Protein AF-A0A1I6MCV7-F1 (afdb_monomer_lite)

Secondary structure (DSSP, 8-state):
-THHHHHHHHHHHHHHHHHHHHHHHHHHHHHHHHHHHT-GGGSSS--THHHHHHHHHHHHHHHHHHHHHHHHHHHHHGGG-EEEEEEEEE-TTSSEEEEEEEEE--TTS--EEEEEEEETTPPPPTTS---EEEEEET-----SSTT--EEEEESSSSEEEEEE--SS-----EEETTEEEEEEE---SS-S-----------PPP-

Foldseek 3Di:
DPPVVVVVVVVVVVVVVVVVVCCVVVVVVVVVVVVVVPDPVPPPPDPPPPVVVVVVVVVVVVVVCVVVVVVVCCVVQQQLWFKADWDWDAFPVLQKIKIWTWTGSDDPAFIKTFIDIDTNPDDQDTRDHDPGPDIDGPDGQDCDDPQHFWDWDHPHNAEIEIEGQDPVFFDDFDHDPNHTYGYHHDDNSDDPPPPDPPDPDDDDDDD

Structure (mmCIF, N/CA/C/O backbone):
data_AF-A0A1I6MCV7-F1
#
_entry.id   AF-A0A1I6MCV7-F1
#
loop_
_atom_site.group_PDB
_atom_site.id
_atom_site.type_symbol
_atom_site.label_atom_id
_atom_site.label_alt_id
_atom_site.label_comp_id
_atom_site.label_asym_id
_atom_site.label_entity_id
_atom_site.label_seq_id
_atom_site.pdbx_PDB_ins_code
_atom_site.Cartn_x
_atom_site.Cartn_y
_atom_site.Cartn_z
_atom_site.occupancy
_atom_site.B_iso_or_equiv
_atom_site.auth_seq_id
_atom_site.auth_comp_id
_atom_site.auth_asym_id
_atom_site.auth_atom_id
_atom_site.pdbx_PDB_model_num
ATOM 1 N N . MET A 1 1 ? -10.856 -13.913 -9.247 1.00 43.84 1 MET A N 1
ATOM 2 C CA . MET A 1 1 ? -10.983 -14.231 -10.691 1.00 43.84 1 MET A CA 1
ATOM 3 C C . MET A 1 1 ? -10.897 -12.961 -11.552 1.00 43.84 1 MET A C 1
ATOM 5 O O . MET A 1 1 ? -10.866 -13.083 -12.768 1.00 43.84 1 MET A O 1
ATOM 9 N N . GLU A 1 2 ? -10.783 -11.771 -10.942 1.00 52.00 2 GLU A N 1
ATOM 10 C CA . GLU A 1 2 ? -10.697 -10.463 -11.618 1.00 52.00 2 GLU A CA 1
ATOM 11 C C . GLU A 1 2 ? -9.298 -10.081 -12.145 1.00 52.00 2 GLU A C 1
ATOM 13 O O . GLU A 1 2 ? -9.205 -9.247 -13.037 1.00 52.00 2 GLU A O 1
ATOM 18 N N . ASP A 1 3 ? -8.215 -10.743 -11.715 1.00 52.31 3 ASP A N 1
ATOM 19 C CA . ASP A 1 3 ? -6.843 -10.395 -12.146 1.00 52.31 3 ASP A CA 1
ATOM 20 C C . ASP A 1 3 ? -6.579 -10.572 -13.656 1.00 52.31 3 ASP A C 1
ATOM 22 O O . ASP A 1 3 ? -5.672 -9.955 -14.217 1.00 52.31 3 ASP A O 1
ATOM 26 N N . TRP A 1 4 ? -7.365 -11.404 -14.346 1.00 53.69 4 TRP A N 1
ATOM 27 C CA . TRP A 1 4 ? -7.154 -11.677 -15.770 1.00 53.69 4 TRP A CA 1
ATOM 28 C C . TRP A 1 4 ? -7.574 -10.512 -16.671 1.00 53.69 4 TRP A C 1
ATOM 30 O O . TRP A 1 4 ? -6.936 -10.284 -17.696 1.00 53.69 4 TRP A O 1
ATOM 40 N N . GLN A 1 5 ? -8.607 -9.747 -16.302 1.00 50.22 5 GLN A N 1
ATOM 41 C CA . GLN A 1 5 ? -9.088 -8.633 -17.130 1.00 50.22 5 GLN A CA 1
ATOM 42 C C . GLN A 1 5 ? -8.108 -7.454 -17.139 1.00 50.22 5 GLN A C 1
ATOM 44 O O . GLN A 1 5 ? -7.867 -6.874 -18.199 1.00 50.22 5 GLN A O 1
ATOM 49 N N . ASP A 1 6 ? -7.466 -7.173 -16.005 1.00 51.78 6 ASP A N 1
ATOM 50 C CA . ASP A 1 6 ? -6.413 -6.155 -15.910 1.00 51.78 6 ASP A CA 1
ATOM 51 C C . ASP A 1 6 ? -5.139 -6.571 -16.649 1.00 51.78 6 ASP A C 1
ATOM 53 O O . ASP A 1 6 ? -4.446 -5.743 -17.243 1.00 51.78 6 ASP A O 1
ATOM 57 N N . MET A 1 7 ? -4.848 -7.873 -16.681 1.00 47.53 7 MET A N 1
ATOM 58 C CA . MET A 1 7 ? -3.720 -8.386 -17.448 1.00 47.53 7 MET A CA 1
ATOM 59 C C . MET A 1 7 ? -3.959 -8.239 -18.958 1.00 47.53 7 MET A C 1
ATOM 61 O O . MET A 1 7 ? -3.060 -7.808 -19.677 1.00 47.53 7 MET A O 1
ATOM 65 N N . PHE A 1 8 ? -5.171 -8.517 -19.454 1.00 52.62 8 PHE A N 1
ATOM 66 C CA . PHE A 1 8 ? -5.492 -8.334 -20.875 1.00 52.62 8 PHE A CA 1
ATOM 67 C C . PHE A 1 8 ? -5.550 -6.864 -21.296 1.00 52.62 8 PHE A C 1
ATOM 69 O O . PHE A 1 8 ? -5.127 -6.544 -22.407 1.00 52.62 8 PHE A O 1
ATOM 76 N N . SER A 1 9 ? -6.017 -5.959 -20.432 1.00 54.62 9 SER A N 1
ATOM 77 C CA . SER A 1 9 ? -6.026 -4.526 -20.737 1.00 54.62 9 SER A CA 1
ATOM 78 C C . SER A 1 9 ? -4.604 -3.951 -20.763 1.00 54.62 9 SER A C 1
ATOM 80 O O . SER A 1 9 ? -4.240 -3.287 -21.734 1.00 54.62 9 SER A O 1
ATOM 82 N N . ALA A 1 10 ? -3.748 -4.293 -19.793 1.00 51.78 10 ALA A N 1
ATOM 83 C CA . ALA A 1 10 ? -2.336 -3.898 -19.781 1.00 51.78 10 ALA A CA 1
ATOM 84 C C . ALA A 1 10 ? -1.549 -4.473 -20.978 1.00 51.78 10 ALA A C 1
ATOM 86 O O . ALA A 1 10 ? -0.740 -3.777 -21.602 1.00 51.78 10 ALA A O 1
ATOM 87 N N . VAL A 1 11 ? -1.826 -5.724 -21.361 1.00 57.41 11 VAL A N 1
ATOM 88 C CA . VAL A 1 11 ? -1.256 -6.330 -22.573 1.00 57.41 11 VAL A CA 1
ATOM 89 C C . VAL A 1 11 ? -1.776 -5.624 -23.829 1.00 57.41 11 VAL A C 1
ATOM 91 O O . VAL A 1 11 ? -0.984 -5.326 -24.715 1.00 57.41 11 VAL A O 1
ATOM 94 N N . GLY A 1 12 ? -3.060 -5.264 -23.889 1.00 63.72 12 GLY A N 1
ATOM 95 C CA . GLY A 1 12 ? -3.653 -4.525 -25.007 1.00 63.72 12 GLY A CA 1
ATOM 96 C C . GLY A 1 12 ? -3.046 -3.132 -25.208 1.00 63.72 12 GLY A C 1
ATOM 97 O O . GLY A 1 12 ? -2.686 -2.773 -26.331 1.00 63.72 12 GLY A O 1
ATOM 98 N N . TYR A 1 13 ? -2.856 -2.369 -24.126 1.00 62.06 13 TYR A N 1
ATOM 99 C CA . TYR A 1 13 ? -2.212 -1.051 -24.184 1.00 62.06 13 TYR A CA 1
ATOM 100 C C . TYR A 1 13 ? -0.727 -1.142 -24.569 1.00 62.06 13 TYR A C 1
ATOM 102 O O . TYR A 1 13 ? -0.242 -0.316 -25.349 1.00 62.06 13 TYR A O 1
ATOM 110 N N . SER A 1 14 ? -0.003 -2.160 -24.091 1.00 62.97 14 SER A N 1
ATOM 111 C CA . SER A 1 14 ? 1.407 -2.351 -24.463 1.00 62.97 14 SER A CA 1
ATOM 112 C C . SER A 1 14 ? 1.579 -2.845 -25.906 1.00 62.97 14 SER A C 1
ATOM 114 O O . SER A 1 14 ? 2.463 -2.360 -26.609 1.00 62.97 14 SER A O 1
ATOM 116 N N . LEU A 1 15 ? 0.691 -3.714 -26.410 1.00 67.06 15 LEU A N 1
ATOM 117 C CA . LEU A 1 15 ? 0.702 -4.124 -27.819 1.00 67.06 15 LEU A CA 1
ATOM 118 C C . LEU A 1 15 ? 0.373 -2.957 -28.754 1.00 67.06 15 LEU A C 1
ATOM 120 O O . LEU A 1 15 ? 1.039 -2.780 -29.772 1.00 67.06 15 LEU A O 1
ATOM 124 N N . GLY A 1 16 ? -0.642 -2.155 -28.417 1.00 71.25 16 GLY A N 1
ATOM 125 C CA . GLY A 1 16 ? -1.057 -1.014 -29.235 1.00 71.25 16 GLY A CA 1
ATOM 126 C C . GLY A 1 16 ? 0.041 0.043 -29.357 1.00 71.25 16 GLY A C 1
ATOM 127 O O . GLY A 1 16 ? 0.341 0.508 -30.457 1.00 71.25 16 GLY A O 1
ATOM 128 N N . THR A 1 17 ? 0.697 0.372 -28.243 1.00 72.88 17 THR A N 1
ATOM 129 C CA . THR A 1 17 ? 1.825 1.318 -28.230 1.00 72.88 17 THR A CA 1
ATOM 130 C C . THR A 1 17 ? 3.051 0.756 -28.951 1.00 72.88 17 THR A C 1
ATOM 132 O O . THR A 1 17 ? 3.658 1.468 -29.751 1.00 72.88 17 THR A O 1
ATOM 135 N N . ALA A 1 18 ? 3.372 -0.528 -28.770 1.00 71.94 18 ALA A N 1
ATOM 136 C CA . ALA A 1 18 ? 4.464 -1.180 -29.493 1.00 71.94 18 ALA A CA 1
ATOM 137 C C . ALA A 1 18 ? 4.228 -1.202 -31.014 1.00 71.94 18 ALA A C 1
ATOM 139 O O . ALA A 1 18 ? 5.143 -0.901 -31.787 1.00 71.94 18 ALA A O 1
ATOM 140 N N . LEU A 1 19 ? 3.001 -1.493 -31.461 1.00 73.12 19 LEU A N 1
ATOM 141 C CA . LEU A 1 19 ? 2.631 -1.472 -32.880 1.00 73.12 19 LEU A CA 1
ATOM 142 C C . LEU A 1 19 ? 2.687 -0.058 -33.462 1.00 73.12 19 LEU A C 1
ATOM 144 O O . LEU A 1 19 ? 3.194 0.115 -34.568 1.00 73.12 19 LEU A O 1
ATOM 148 N N . ALA A 1 20 ? 2.231 0.953 -32.720 1.00 74.00 20 ALA A N 1
ATOM 149 C CA . ALA A 1 20 ? 2.288 2.347 -33.153 1.00 74.00 20 ALA A CA 1
ATOM 150 C C . ALA A 1 20 ? 3.734 2.845 -33.314 1.00 74.00 20 ALA A C 1
ATOM 152 O O . ALA A 1 20 ? 4.062 3.450 -34.333 1.00 74.00 20 ALA A O 1
ATOM 153 N N . ILE A 1 21 ? 4.616 2.539 -32.356 1.00 77.81 21 ILE A N 1
ATOM 154 C CA . ILE A 1 21 ? 6.044 2.891 -32.427 1.00 77.81 21 ILE A CA 1
ATOM 155 C C . ILE A 1 21 ? 6.712 2.168 -33.600 1.00 77.81 21 ILE A C 1
ATOM 157 O O . ILE A 1 21 ? 7.430 2.783 -34.388 1.00 77.81 21 ILE A O 1
ATOM 161 N N . THR A 1 22 ? 6.430 0.874 -33.765 1.00 79.44 22 THR A N 1
ATOM 162 C CA . THR A 1 22 ? 6.978 0.081 -34.873 1.00 79.44 22 THR A CA 1
ATOM 163 C C . THR A 1 22 ? 6.512 0.634 -36.217 1.00 79.44 22 THR A C 1
ATOM 165 O O . THR A 1 22 ? 7.328 0.847 -37.109 1.00 79.44 22 THR A O 1
ATOM 168 N N . ALA A 1 23 ? 5.222 0.948 -36.360 1.00 74.75 23 ALA A N 1
ATOM 169 C CA . ALA A 1 23 ? 4.687 1.557 -37.570 1.00 74.75 23 ALA A CA 1
ATOM 170 C C . ALA A 1 23 ? 5.334 2.920 -37.847 1.00 74.75 23 ALA A C 1
ATOM 172 O O . ALA A 1 23 ? 5.749 3.155 -38.981 1.00 74.75 23 ALA A O 1
ATOM 173 N N . ALA A 1 24 ? 5.488 3.777 -36.832 1.00 80.06 24 ALA A N 1
ATOM 174 C CA . ALA A 1 24 ? 6.086 5.106 -36.958 1.00 80.06 24 ALA A CA 1
ATOM 175 C C . ALA A 1 24 ? 7.569 5.072 -37.368 1.00 80.06 24 ALA A C 1
ATOM 177 O O . ALA A 1 24 ? 8.019 5.965 -38.080 1.00 80.06 24 ALA A O 1
ATOM 178 N N . ILE A 1 25 ? 8.322 4.043 -36.965 1.00 80.62 25 ILE A N 1
ATOM 179 C CA . ILE A 1 25 ? 9.736 3.877 -37.343 1.00 80.62 25 ILE A CA 1
ATOM 180 C C . ILE A 1 25 ? 9.864 3.166 -38.698 1.00 80.62 25 ILE A C 1
ATOM 182 O O . ILE A 1 25 ? 10.666 3.566 -39.542 1.00 80.62 25 ILE A O 1
ATOM 186 N N . CYS A 1 26 ? 9.064 2.129 -38.954 1.00 79.00 26 CYS A N 1
ATOM 187 C CA . CYS A 1 26 ? 9.174 1.335 -40.177 1.00 79.00 26 CYS A CA 1
ATOM 188 C C . CYS A 1 26 ? 8.606 2.044 -41.414 1.00 79.00 26 CYS A C 1
ATOM 190 O O . CYS A 1 26 ? 9.151 1.860 -42.502 1.00 79.00 26 CYS A O 1
ATOM 192 N N . THR A 1 27 ? 7.558 2.868 -41.287 1.00 83.12 27 THR A N 1
ATOM 193 C CA . THR A 1 27 ? 6.983 3.595 -42.438 1.00 83.12 27 THR A CA 1
ATOM 194 C C . THR A 1 27 ? 7.947 4.574 -43.113 1.00 83.12 27 THR A C 1
ATOM 196 O O . THR A 1 27 ? 8.064 4.487 -44.337 1.00 83.12 27 THR A O 1
ATOM 199 N N . PRO A 1 28 ? 8.684 5.463 -42.413 1.00 80.25 28 PRO A N 1
ATOM 200 C CA . PRO A 1 28 ? 9.631 6.359 -43.072 1.00 80.25 28 PRO A CA 1
ATOM 201 C C . PRO A 1 28 ? 10.808 5.592 -43.681 1.00 80.25 28 PRO A C 1
ATOM 203 O O . PRO A 1 28 ? 11.221 5.911 -44.793 1.00 80.25 28 PRO A O 1
ATOM 206 N N . ILE A 1 29 ? 11.298 4.534 -43.023 1.00 80.31 29 ILE A N 1
ATOM 207 C CA . ILE A 1 29 ? 12.365 3.676 -43.566 1.00 80.31 29 ILE A CA 1
ATOM 208 C C . ILE A 1 29 ? 11.899 2.995 -44.861 1.00 80.31 29 ILE A C 1
ATOM 210 O O . ILE A 1 29 ? 12.620 3.000 -45.860 1.00 80.31 29 ILE A O 1
ATOM 214 N N . TYR A 1 30 ? 10.673 2.466 -44.875 1.00 81.69 30 TYR A N 1
ATOM 215 C CA . TYR A 1 30 ? 10.082 1.843 -46.057 1.00 81.69 30 TYR A CA 1
ATOM 216 C C . TYR A 1 30 ? 9.834 2.858 -47.184 1.00 81.69 30 TYR A C 1
ATOM 218 O O . TYR A 1 30 ? 10.127 2.581 -48.347 1.00 81.69 30 TYR A O 1
ATOM 226 N N . ALA A 1 31 ? 9.364 4.064 -46.854 1.00 83.12 31 ALA A N 1
ATOM 227 C CA . ALA A 1 31 ? 9.154 5.140 -47.820 1.00 83.12 31 ALA A CA 1
ATOM 228 C C . ALA A 1 31 ? 10.472 5.608 -48.458 1.00 83.12 31 ALA A C 1
ATOM 230 O O . ALA A 1 31 ? 10.543 5.760 -49.678 1.00 83.12 31 ALA A O 1
ATOM 231 N N . ILE A 1 32 ? 11.530 5.773 -47.657 1.00 82.69 32 ILE A N 1
ATOM 232 C CA . ILE A 1 32 ? 12.876 6.113 -48.137 1.00 82.69 32 ILE A CA 1
ATOM 233 C C . ILE A 1 32 ? 13.411 4.993 -49.037 1.00 82.69 32 ILE A C 1
ATOM 235 O O . ILE A 1 32 ? 13.897 5.272 -50.131 1.00 82.69 32 ILE A O 1
ATOM 239 N N . MET A 1 33 ? 13.249 3.726 -48.644 1.00 77.38 33 MET A N 1
ATOM 240 C CA . MET A 1 33 ? 13.607 2.582 -49.490 1.00 77.38 33 MET A CA 1
ATOM 241 C C . MET A 1 33 ? 12.904 2.605 -50.849 1.00 77.38 33 MET A C 1
ATOM 243 O O . MET A 1 33 ? 13.554 2.430 -51.882 1.00 77.38 33 MET A O 1
ATOM 247 N N . LEU A 1 34 ? 11.589 2.837 -50.868 1.00 81.62 34 LEU A N 1
ATOM 248 C CA . LEU A 1 34 ? 10.814 2.931 -52.106 1.00 81.62 34 LEU A CA 1
ATOM 249 C C . LEU A 1 34 ? 11.264 4.105 -52.986 1.00 81.62 34 LEU A C 1
ATOM 251 O O . LEU A 1 34 ? 11.281 3.978 -54.211 1.00 81.62 34 LEU A O 1
ATOM 255 N N . LEU A 1 35 ? 11.659 5.226 -52.379 1.00 83.88 35 LEU A N 1
ATOM 256 C CA . LEU A 1 35 ? 12.206 6.391 -53.079 1.00 83.88 35 LEU A CA 1
ATOM 257 C C . LEU A 1 35 ? 13.556 6.082 -53.735 1.00 83.88 35 LEU A C 1
ATOM 259 O O . LEU A 1 35 ? 13.750 6.395 -54.909 1.00 83.88 35 LEU A O 1
ATOM 263 N N . ILE A 1 36 ? 14.458 5.402 -53.025 1.00 75.69 36 ILE A N 1
ATOM 264 C CA . ILE A 1 36 ? 15.770 5.016 -53.565 1.00 75.69 36 ILE A CA 1
ATOM 265 C C . ILE A 1 36 ? 15.604 3.978 -54.695 1.00 75.69 36 ILE A C 1
ATOM 267 O O . ILE A 1 36 ? 16.299 4.059 -55.706 1.00 75.69 36 ILE A O 1
ATOM 271 N N . LEU A 1 37 ? 14.621 3.068 -54.608 1.00 73.19 37 LEU A N 1
ATOM 272 C CA . LEU A 1 37 ? 14.299 2.092 -55.668 1.00 73.19 37 LEU A CA 1
ATOM 273 C C . LEU A 1 37 ? 13.818 2.720 -56.991 1.00 73.19 37 LEU A C 1
ATOM 275 O O . LEU A 1 37 ? 13.859 2.047 -58.031 1.00 73.19 37 LEU A O 1
ATOM 279 N N . ARG A 1 38 ? 13.359 3.980 -56.964 1.00 84.06 38 ARG A N 1
ATOM 280 C CA . ARG A 1 38 ? 12.941 4.741 -58.154 1.00 84.06 38 ARG A CA 1
ATOM 281 C C . ARG A 1 38 ? 14.094 5.455 -58.862 1.00 84.06 38 ARG A C 1
ATOM 283 O O . ARG A 1 38 ? 13.887 5.919 -59.979 1.00 84.06 38 ARG A O 1
ATOM 290 N N . LEU A 1 39 ? 15.289 5.529 -58.269 1.00 82.19 39 LEU A N 1
ATOM 291 C CA . LEU A 1 39 ? 16.449 6.185 -58.875 1.00 82.19 39 LEU A CA 1
ATOM 292 C C . LEU A 1 39 ? 17.267 5.179 -59.714 1.00 82.19 39 LEU A C 1
ATOM 294 O O . LEU A 1 39 ? 17.967 4.334 -59.153 1.00 82.19 39 LEU A O 1
ATOM 298 N N . PRO A 1 40 ? 17.228 5.249 -61.061 1.00 75.12 40 PRO A N 1
ATOM 299 C CA . PRO A 1 40 ? 17.873 4.263 -61.935 1.00 75.12 40 PRO A CA 1
ATOM 300 C C . PRO A 1 40 ? 19.406 4.261 -61.832 1.00 75.12 40 PRO A C 1
ATOM 302 O O . PRO A 1 40 ? 20.026 3.224 -62.053 1.00 75.12 40 PRO A O 1
ATOM 305 N N . ALA A 1 41 ? 20.017 5.381 -61.431 1.00 74.19 41 ALA A N 1
ATOM 306 C CA . ALA A 1 41 ? 21.468 5.517 -61.281 1.00 74.19 41 ALA A CA 1
ATOM 307 C C . ALA A 1 41 ? 22.063 4.665 -60.139 1.00 74.19 41 ALA A C 1
ATOM 309 O O . ALA A 1 41 ? 23.246 4.346 -60.169 1.00 74.19 41 ALA A O 1
ATOM 310 N N . LEU A 1 42 ? 21.252 4.263 -59.152 1.00 62.44 42 LEU A N 1
ATOM 311 C CA . LEU A 1 42 ? 21.702 3.497 -57.979 1.00 62.44 42 LEU A CA 1
ATOM 312 C C . LEU A 1 42 ? 21.471 1.979 -58.113 1.00 62.44 42 LEU A C 1
ATOM 314 O O . LEU A 1 42 ? 21.867 1.217 -57.232 1.00 62.44 42 LEU A O 1
ATOM 318 N N . ARG A 1 43 ? 20.858 1.515 -59.215 1.00 62.12 43 ARG A N 1
ATOM 319 C CA . ARG A 1 43 ? 20.573 0.085 -59.460 1.00 62.12 43 ARG A CA 1
ATOM 320 C C . ARG A 1 43 ? 21.789 -0.740 -59.885 1.00 62.12 43 ARG A C 1
ATOM 322 O O . ARG A 1 43 ? 21.748 -1.958 -59.748 1.00 62.12 43 ARG A O 1
ATOM 329 N N . ALA A 1 44 ? 22.828 -0.115 -60.437 1.00 65.75 44 ALA A N 1
ATOM 330 C CA . ALA A 1 44 ? 23.872 -0.831 -61.176 1.00 65.75 44 ALA A CA 1
ATOM 331 C C . ALA A 1 44 ? 25.005 -1.414 -60.309 1.00 65.75 44 ALA A C 1
ATOM 333 O O . ALA A 1 44 ? 25.755 -2.255 -60.791 1.00 65.75 44 ALA A O 1
ATOM 334 N N . SER A 1 45 ? 25.151 -0.991 -59.051 1.00 63.50 45 SER A N 1
ATOM 335 C CA . SER A 1 45 ? 26.405 -1.183 -58.301 1.00 63.50 45 SER A CA 1
ATOM 336 C C . SER A 1 45 ? 26.263 -1.793 -56.904 1.00 63.50 45 SER A C 1
ATOM 338 O O . SER A 1 45 ? 27.265 -1.937 -56.209 1.00 63.50 45 SER A O 1
ATOM 340 N N . TYR A 1 46 ? 25.067 -2.196 -56.468 1.00 61.28 46 TYR A N 1
ATOM 341 C CA . TYR A 1 46 ? 24.883 -2.702 -55.105 1.00 61.28 46 TYR A CA 1
ATOM 342 C C . TYR A 1 46 ? 23.977 -3.944 -55.115 1.00 61.28 46 TYR A C 1
ATOM 344 O O . TYR A 1 46 ? 22.836 -3.913 -55.574 1.00 61.28 46 TYR A O 1
ATOM 352 N N . THR A 1 47 ? 24.482 -5.075 -54.624 1.00 66.88 47 THR A N 1
ATOM 353 C CA . THR A 1 47 ? 23.746 -6.342 -54.498 1.00 66.88 47 THR A CA 1
ATOM 354 C C . THR A 1 47 ? 22.899 -6.313 -53.219 1.00 66.88 47 THR A C 1
ATOM 356 O O . THR A 1 47 ? 23.241 -6.891 -52.194 1.00 66.88 47 THR A O 1
ATOM 359 N N . TRP A 1 48 ? 21.762 -5.608 -53.263 1.00 57.53 48 TRP A N 1
ATOM 360 C CA . TRP A 1 48 ? 20.936 -5.224 -52.096 1.00 57.53 48 TRP A CA 1
ATOM 361 C C . TRP A 1 48 ? 20.396 -6.373 -51.222 1.00 57.53 48 TRP A C 1
ATOM 363 O O . TRP A 1 48 ? 19.821 -6.119 -50.167 1.00 57.53 48 TRP A O 1
ATOM 373 N N . LYS A 1 49 ? 20.545 -7.638 -51.621 1.00 64.62 49 LYS A N 1
ATOM 374 C CA . LYS A 1 49 ? 19.919 -8.763 -50.911 1.00 64.62 49 LYS A CA 1
ATOM 375 C C . LYS A 1 49 ? 20.618 -9.118 -49.592 1.00 64.62 49 LYS A C 1
ATOM 377 O O . LYS A 1 49 ? 19.938 -9.528 -48.658 1.00 64.62 49 LYS A O 1
ATOM 382 N N . SER A 1 50 ? 21.937 -8.941 -49.485 1.00 66.44 50 SER A N 1
ATOM 383 C CA . SER A 1 50 ? 22.704 -9.300 -48.280 1.00 66.44 50 SER A CA 1
ATOM 384 C C . SER A 1 50 ? 22.645 -8.276 -47.130 1.00 66.44 50 SER A C 1
ATOM 386 O O . SER A 1 50 ? 22.441 -8.712 -45.995 1.00 66.44 50 SER A O 1
ATOM 388 N N . PRO A 1 51 ? 22.753 -6.945 -47.342 1.00 75.81 51 PRO A N 1
ATOM 389 C CA . PRO A 1 51 ? 22.755 -5.995 -46.225 1.00 75.81 51 PRO A CA 1
ATOM 390 C C . PRO A 1 51 ? 21.368 -5.805 -45.599 1.00 75.81 51 PRO A C 1
ATOM 392 O O . PRO A 1 51 ? 21.260 -5.600 -44.392 1.00 75.81 51 PRO A O 1
ATOM 395 N N . LEU A 1 52 ? 20.296 -5.926 -46.389 1.00 74.81 52 LEU A N 1
ATOM 396 C CA . LEU A 1 52 ? 18.929 -5.786 -45.881 1.00 74.81 52 LEU A CA 1
ATOM 397 C C . LEU A 1 52 ? 18.541 -6.944 -44.974 1.00 74.81 52 LEU A C 1
ATOM 399 O O . LEU A 1 52 ? 17.971 -6.721 -43.910 1.00 74.81 52 LEU A O 1
ATOM 403 N N . LEU A 1 53 ? 18.914 -8.166 -45.356 1.00 80.50 53 LEU A N 1
ATOM 404 C CA . LEU A 1 53 ? 18.688 -9.339 -44.526 1.00 80.50 53 LEU A CA 1
ATOM 405 C C . LEU A 1 53 ? 19.407 -9.189 -43.176 1.00 80.50 53 LEU A C 1
ATOM 407 O O . LEU A 1 53 ? 18.788 -9.393 -42.136 1.00 80.50 53 LEU A O 1
ATOM 411 N N . GLY A 1 54 ? 20.670 -8.744 -43.181 1.00 81.56 54 GLY A N 1
ATOM 412 C CA . GLY A 1 54 ? 21.428 -8.476 -41.953 1.00 81.56 54 GLY A CA 1
ATOM 413 C C . GLY A 1 54 ? 20.774 -7.423 -41.052 1.00 81.56 54 GLY A C 1
ATOM 414 O O . GLY A 1 54 ? 20.686 -7.618 -39.841 1.00 81.56 54 GLY A O 1
ATOM 415 N N . MET A 1 55 ? 20.241 -6.347 -41.637 1.00 84.75 55 MET A N 1
ATOM 416 C CA . MET A 1 55 ? 19.531 -5.305 -40.891 1.00 84.75 55 MET A CA 1
ATOM 417 C C . MET A 1 55 ? 18.237 -5.825 -40.245 1.00 84.75 55 MET A C 1
ATOM 419 O O . MET A 1 55 ? 17.974 -5.513 -39.084 1.00 84.75 55 MET A O 1
ATOM 423 N N . TYR A 1 56 ? 17.457 -6.658 -40.947 1.00 84.06 56 TYR A N 1
ATOM 424 C CA . TYR A 1 56 ? 16.255 -7.283 -40.380 1.00 84.06 56 TYR A CA 1
ATOM 425 C C . TYR A 1 56 ? 16.584 -8.239 -39.228 1.00 84.06 56 TYR A C 1
ATOM 427 O O . TYR A 1 56 ? 15.906 -8.203 -38.202 1.00 84.06 56 TYR A O 1
ATOM 435 N N . TRP A 1 57 ? 17.644 -9.045 -39.350 1.00 89.00 57 TRP A N 1
ATOM 436 C CA . TRP A 1 57 ? 18.099 -9.918 -38.263 1.00 89.00 57 TRP A CA 1
ATOM 437 C C . TRP A 1 57 ? 18.548 -9.124 -37.035 1.00 89.00 57 TRP A C 1
ATOM 439 O O . TRP A 1 57 ? 18.165 -9.465 -35.915 1.00 89.00 57 TRP A O 1
ATOM 449 N N . ALA A 1 58 ? 19.306 -8.042 -37.231 1.00 87.12 58 ALA A N 1
ATOM 450 C CA . ALA A 1 58 ? 19.743 -7.177 -36.139 1.00 87.12 58 ALA A CA 1
ATOM 451 C C . ALA A 1 58 ? 18.552 -6.506 -35.433 1.00 87.12 58 ALA A C 1
ATOM 453 O O . ALA A 1 58 ? 18.464 -6.543 -34.206 1.00 87.12 58 ALA A O 1
ATOM 454 N N . ALA A 1 59 ? 17.601 -5.959 -36.198 1.00 86.31 59 ALA A N 1
ATOM 455 C CA . ALA A 1 59 ? 16.400 -5.327 -35.653 1.00 86.31 59 ALA A CA 1
ATOM 456 C C . ALA A 1 59 ? 15.503 -6.325 -34.903 1.00 86.31 59 ALA A C 1
ATOM 458 O O . ALA A 1 59 ? 15.052 -6.036 -33.795 1.00 86.31 59 ALA A O 1
ATOM 459 N N . GLY A 1 60 ? 15.288 -7.518 -35.469 1.00 85.94 60 GLY A N 1
ATOM 460 C CA . GLY A 1 60 ? 14.525 -8.584 -34.820 1.00 85.94 60 GLY A CA 1
ATOM 461 C C . GLY A 1 60 ? 15.175 -9.045 -33.515 1.00 85.94 60 GLY A C 1
ATOM 462 O O . GLY A 1 60 ? 14.503 -9.136 -32.491 1.00 85.94 60 GLY A O 1
ATOM 463 N N . THR A 1 61 ? 16.496 -9.247 -33.521 1.00 90.12 61 THR A N 1
ATOM 464 C CA . THR A 1 61 ? 17.253 -9.650 -32.324 1.00 90.12 61 THR A CA 1
ATOM 465 C C . THR A 1 61 ? 17.168 -8.589 -31.229 1.00 90.12 61 THR A C 1
ATOM 467 O O . THR A 1 61 ? 16.893 -8.913 -30.075 1.00 90.12 61 THR A O 1
ATOM 470 N N . LEU A 1 62 ? 17.341 -7.312 -31.583 1.00 89.50 62 LEU A N 1
ATOM 471 C CA . LEU A 1 62 ? 17.235 -6.209 -30.631 1.00 89.50 62 LEU A CA 1
ATOM 472 C C . LEU A 1 62 ? 15.825 -6.112 -30.034 1.00 89.50 62 LEU A C 1
ATOM 474 O O . LEU A 1 62 ? 15.685 -5.945 -28.827 1.00 89.50 62 LEU A O 1
ATOM 478 N N . SER A 1 63 ? 14.787 -6.258 -30.860 1.00 86.69 63 SER A N 1
ATOM 479 C CA . SER A 1 63 ? 13.396 -6.228 -30.401 1.00 86.69 63 SER A CA 1
ATOM 480 C C . SER A 1 63 ? 13.104 -7.351 -29.400 1.00 86.69 63 SER A C 1
ATOM 482 O O . SER A 1 63 ? 12.542 -7.090 -28.335 1.00 86.69 63 SER A O 1
ATOM 484 N N . VAL A 1 64 ? 13.571 -8.574 -29.678 1.00 90.19 64 VAL A N 1
ATOM 485 C CA . VAL A 1 64 ? 13.445 -9.713 -28.753 1.00 90.19 64 VAL A CA 1
ATOM 486 C C . VAL A 1 64 ? 14.196 -9.456 -27.446 1.00 90.19 64 VAL A C 1
ATOM 488 O O . VAL A 1 64 ? 13.647 -9.720 -26.380 1.00 90.19 64 VAL A O 1
ATOM 491 N N . LEU A 1 65 ? 15.413 -8.905 -27.497 1.00 91.44 65 LEU A N 1
ATOM 492 C CA . LEU A 1 65 ? 16.195 -8.595 -26.296 1.00 91.44 65 LEU A CA 1
ATOM 493 C C . LEU A 1 65 ? 15.540 -7.516 -25.430 1.00 91.44 65 LEU A C 1
ATOM 495 O O . LEU A 1 65 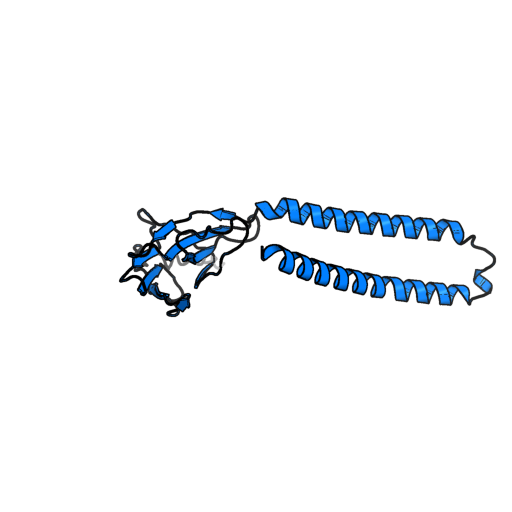? 15.499 -7.665 -24.212 1.00 91.44 65 LEU A O 1
ATOM 499 N N . VAL A 1 66 ? 15.001 -6.458 -26.037 1.00 89.00 66 VAL A N 1
ATOM 500 C CA . VAL A 1 66 ? 14.281 -5.404 -25.305 1.00 89.00 66 VAL A CA 1
ATOM 501 C C . VAL A 1 66 ? 13.017 -5.968 -24.661 1.00 89.00 66 VAL A C 1
ATOM 503 O O . VAL A 1 66 ? 12.761 -5.704 -23.489 1.00 89.00 66 VAL A O 1
ATOM 506 N N . PHE A 1 67 ? 12.251 -6.781 -25.390 1.00 85.25 67 PHE A N 1
ATOM 507 C CA . PHE A 1 67 ? 11.028 -7.384 -24.864 1.00 85.25 67 PHE A CA 1
ATOM 508 C C . PHE A 1 67 ? 11.318 -8.377 -23.729 1.00 85.25 67 PHE A C 1
ATOM 510 O O . PHE A 1 67 ? 10.733 -8.277 -22.651 1.00 85.25 67 PHE A O 1
ATOM 517 N N . ALA A 1 68 ? 12.264 -9.297 -23.935 1.00 87.50 68 ALA A N 1
ATOM 518 C CA . ALA A 1 68 ? 12.670 -10.271 -22.927 1.00 87.50 68 ALA A CA 1
ATOM 519 C C . ALA A 1 68 ? 13.307 -9.594 -21.704 1.00 87.50 68 ALA A C 1
ATOM 521 O O . ALA A 1 68 ? 12.990 -9.954 -20.574 1.00 87.50 68 ALA A O 1
ATOM 522 N N . GLY A 1 69 ? 14.150 -8.580 -21.918 1.00 88.56 69 GLY A N 1
ATOM 523 C CA . GLY A 1 69 ? 14.745 -7.776 -20.853 1.00 88.56 69 GLY A CA 1
ATOM 524 C C . GL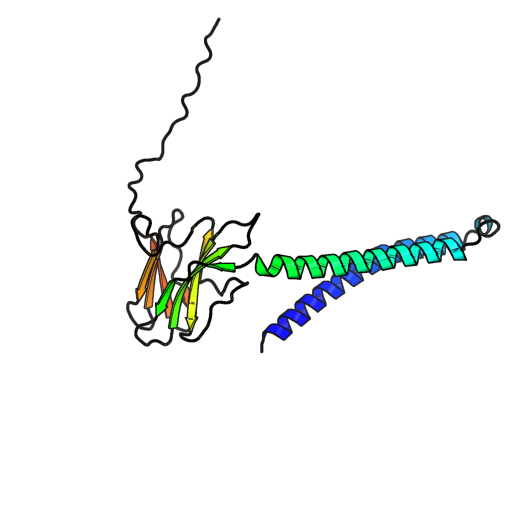Y A 1 69 ? 13.693 -7.010 -20.052 1.00 88.56 69 GLY A C 1
ATOM 525 O O . GLY A 1 69 ? 13.729 -7.036 -18.827 1.00 88.56 69 GLY A O 1
ATOM 526 N N . GLY A 1 70 ? 12.711 -6.399 -20.719 1.00 79.69 70 GLY A N 1
ATOM 527 C CA . GLY A 1 70 ? 11.586 -5.727 -20.066 1.00 79.69 70 GLY A CA 1
ATOM 528 C C . GLY A 1 70 ? 10.723 -6.685 -19.242 1.00 79.69 70 GLY A C 1
ATOM 529 O O . GLY A 1 70 ? 10.411 -6.387 -18.090 1.00 79.69 70 GLY A O 1
ATOM 530 N N . MET A 1 71 ? 10.393 -7.864 -19.783 1.00 77.81 71 MET A N 1
ATOM 531 C CA . MET A 1 71 ? 9.676 -8.899 -19.026 1.00 77.81 71 MET A CA 1
ATOM 532 C C . MET A 1 71 ? 10.486 -9.403 -17.829 1.00 77.81 71 MET A C 1
ATOM 534 O O . MET A 1 71 ? 9.931 -9.554 -16.743 1.00 77.81 71 MET A O 1
ATOM 538 N N . PHE A 1 72 ? 11.789 -9.634 -18.008 1.00 81.25 72 PHE A N 1
ATOM 539 C CA . PHE A 1 72 ? 12.676 -10.079 -16.938 1.00 81.25 72 PHE A CA 1
ATOM 540 C C . PHE A 1 72 ? 12.788 -9.034 -15.829 1.00 81.25 72 PHE A C 1
ATOM 542 O O . PHE A 1 72 ? 12.636 -9.380 -14.663 1.00 81.25 72 PHE A O 1
ATOM 549 N N . LEU A 1 73 ? 12.988 -7.760 -16.174 1.00 78.50 73 LEU A N 1
ATOM 550 C CA . LEU A 1 73 ? 13.026 -6.667 -15.204 1.00 78.50 73 LEU A CA 1
ATOM 551 C C . LEU A 1 73 ? 11.693 -6.533 -14.469 1.00 78.50 73 LEU A C 1
ATOM 553 O O . LEU A 1 73 ? 11.692 -6.420 -13.251 1.00 78.50 73 LEU A O 1
ATOM 557 N N . ASN A 1 74 ? 10.559 -6.617 -15.167 1.00 73.06 74 ASN A N 1
ATOM 558 C CA . ASN A 1 74 ? 9.252 -6.575 -14.515 1.00 73.06 74 ASN A CA 1
ATOM 559 C C . ASN A 1 74 ? 9.080 -7.734 -13.519 1.00 73.06 74 ASN A C 1
ATOM 561 O O . ASN A 1 74 ? 8.652 -7.528 -12.386 1.00 73.06 74 ASN A O 1
ATOM 565 N N . TYR A 1 75 ? 9.472 -8.950 -13.905 1.00 75.94 75 TYR A N 1
ATOM 566 C CA . TYR A 1 75 ? 9.395 -10.121 -13.034 1.00 75.94 75 TYR A CA 1
ATOM 567 C C . TYR A 1 75 ? 10.369 -10.043 -11.847 1.00 75.94 75 TYR A C 1
ATOM 569 O O . TYR A 1 75 ? 10.001 -10.383 -10.726 1.00 75.94 75 TYR A O 1
ATOM 577 N N . ALA A 1 76 ? 11.595 -9.568 -12.076 1.00 72.44 76 ALA A N 1
ATOM 578 C CA . ALA A 1 76 ? 12.642 -9.467 -11.062 1.00 72.44 76 ALA A CA 1
ATOM 579 C C . ALA A 1 76 ? 12.424 -8.306 -10.078 1.00 72.44 76 ALA A C 1
ATOM 581 O O . ALA A 1 76 ? 12.811 -8.422 -8.919 1.00 72.44 76 ALA A O 1
ATOM 582 N N . LEU A 1 77 ? 11.796 -7.209 -10.516 1.00 66.81 77 LEU A N 1
ATOM 583 C CA . LEU A 1 77 ? 11.505 -6.039 -9.680 1.00 66.81 77 LEU A CA 1
ATOM 584 C C . LEU A 1 77 ? 10.127 -6.117 -8.999 1.00 66.81 77 LEU A C 1
ATOM 586 O O . LEU A 1 77 ? 9.939 -5.498 -7.959 1.00 66.81 77 LEU A O 1
ATOM 590 N N . SER A 1 78 ? 9.181 -6.912 -9.512 1.00 62.97 78 SER A N 1
ATOM 591 C CA . SER A 1 78 ? 7.887 -7.168 -8.851 1.00 62.97 78 SER A CA 1
ATOM 592 C C . SER A 1 78 ? 7.980 -7.588 -7.370 1.00 62.97 78 SER A C 1
ATOM 594 O O . SER A 1 78 ? 7.158 -7.115 -6.588 1.00 62.97 78 SER A O 1
ATOM 596 N N . PRO A 1 79 ? 8.930 -8.446 -6.937 1.00 62.41 79 PRO A N 1
ATOM 597 C CA . PRO A 1 79 ? 9.086 -8.793 -5.522 1.00 62.41 79 PRO A CA 1
ATOM 598 C C . PRO A 1 79 ? 9.767 -7.710 -4.668 1.00 62.41 79 PRO A C 1
ATOM 600 O O . PRO A 1 79 ? 9.888 -7.912 -3.465 1.00 62.41 79 PRO A O 1
ATOM 603 N N . LEU A 1 80 ? 10.228 -6.593 -5.247 1.00 67.44 80 LEU A N 1
ATOM 604 C CA . LEU A 1 80 ? 10.793 -5.474 -4.478 1.00 67.44 80 LEU A CA 1
ATOM 605 C C . LEU A 1 80 ? 9.714 -4.559 -3.886 1.00 67.44 80 LEU A C 1
ATOM 607 O O . LEU A 1 80 ? 10.018 -3.796 -2.976 1.00 67.44 80 LEU A O 1
ATOM 611 N N . CYS A 1 81 ? 8.476 -4.649 -4.383 1.00 76.38 81 CYS A N 1
ATOM 612 C CA . CYS A 1 81 ? 7.309 -4.020 -3.775 1.00 76.38 81 CYS A CA 1
ATOM 613 C C . CYS A 1 81 ? 6.657 -4.961 -2.772 1.00 76.38 81 CYS A C 1
ATOM 615 O O . CYS A 1 81 ? 6.165 -6.027 -3.142 1.00 76.38 81 CYS A O 1
ATOM 617 N N . GLY A 1 82 ? 6.628 -4.535 -1.514 1.00 78.31 82 GLY A N 1
ATOM 618 C CA . GLY A 1 82 ? 6.134 -5.317 -0.398 1.00 78.31 82 GLY A CA 1
ATOM 619 C C . GLY A 1 82 ? 5.269 -4.500 0.550 1.00 78.31 82 GLY A C 1
ATOM 620 O O . GLY A 1 82 ? 5.512 -3.322 0.815 1.00 78.31 82 GLY A O 1
ATOM 621 N N . THR A 1 83 ? 4.250 -5.158 1.092 1.00 84.50 83 THR A N 1
ATOM 622 C CA . THR A 1 83 ? 3.575 -4.712 2.309 1.00 84.50 83 THR A CA 1
ATOM 623 C C . THR A 1 83 ? 4.288 -5.281 3.530 1.00 84.50 83 THR A C 1
ATOM 625 O O . THR A 1 83 ? 4.337 -6.503 3.682 1.00 84.50 83 THR A O 1
ATOM 628 N N . ASP A 1 84 ? 4.752 -4.413 4.421 1.00 78.38 84 ASP A N 1
ATOM 629 C CA . ASP A 1 84 ? 5.380 -4.780 5.693 1.00 78.38 84 ASP A CA 1
ATOM 630 C C . ASP A 1 84 ? 4.701 -4.068 6.874 1.00 78.38 84 ASP A C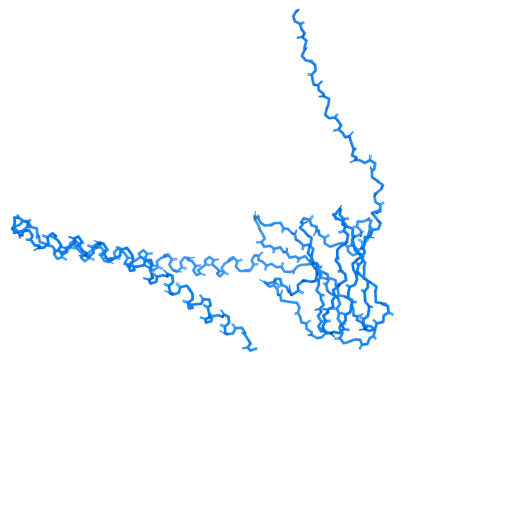 1
ATOM 632 O O . ASP A 1 84 ? 3.853 -3.195 6.692 1.00 78.38 84 ASP A O 1
ATOM 636 N N . HIS A 1 85 ? 5.049 -4.448 8.108 1.00 73.62 85 HIS A N 1
ATOM 637 C CA . HIS A 1 85 ? 4.538 -3.827 9.344 1.00 73.62 85 HIS A CA 1
ATOM 638 C C . HIS A 1 85 ? 3.002 -3.755 9.431 1.00 73.62 85 HIS A C 1
ATOM 640 O O . HIS A 1 85 ? 2.416 -2.705 9.691 1.00 73.62 85 HIS A O 1
ATOM 646 N N . VAL A 1 86 ? 2.346 -4.897 9.222 1.00 80.69 86 VAL A N 1
ATOM 647 C CA . VAL A 1 86 ? 0.884 -5.005 9.204 1.00 80.69 86 VAL A CA 1
ATOM 648 C C . VAL A 1 86 ? 0.323 -5.052 10.627 1.00 80.69 86 VAL A C 1
ATOM 650 O O . VAL A 1 86 ? 0.567 -5.998 11.373 1.00 80.69 86 VAL A O 1
ATOM 653 N N . THR A 1 87 ? -0.467 -4.045 10.989 1.00 92.06 87 THR A N 1
ATOM 654 C CA . THR A 1 87 ? -1.286 -4.032 12.207 1.00 92.06 87 THR A CA 1
ATOM 655 C C . THR A 1 87 ? -2.752 -4.136 11.822 1.00 92.06 87 THR A C 1
ATOM 657 O O . THR A 1 87 ? -3.272 -3.274 11.115 1.00 92.06 87 THR A O 1
ATOM 660 N N . GLU A 1 88 ? -3.424 -5.181 12.300 1.00 94.00 88 GLU A N 1
ATOM 661 C CA . GLU A 1 88 ? -4.844 -5.417 12.040 1.00 94.00 88 GLU A CA 1
ATOM 662 C C . GLU A 1 88 ? -5.665 -5.206 13.313 1.00 94.00 88 GLU A C 1
ATOM 664 O O . GLU A 1 88 ? -5.340 -5.747 14.370 1.00 94.00 88 GLU A O 1
ATOM 669 N N . VAL A 1 89 ? -6.757 -4.451 13.206 1.00 95.06 89 VAL A N 1
ATOM 670 C CA . VAL A 1 89 ? -7.708 -4.238 14.301 1.00 95.06 89 VAL A CA 1
ATOM 671 C C . VAL A 1 89 ? -9.110 -4.561 13.802 1.00 95.06 89 VAL A C 1
ATOM 673 O O . VAL A 1 89 ? -9.687 -3.817 13.004 1.00 95.06 89 VAL A O 1
ATOM 676 N N . ALA A 1 90 ? -9.647 -5.691 14.260 1.00 96.12 90 ALA A N 1
ATOM 677 C CA . ALA A 1 90 ? -10.976 -6.164 13.886 1.00 96.12 90 ALA A CA 1
ATOM 678 C C . ALA A 1 90 ? -12.085 -5.282 14.475 1.00 96.12 90 ALA A C 1
ATOM 680 O O . ALA A 1 90 ? -11.958 -4.770 15.589 1.00 96.12 90 ALA A O 1
ATOM 681 N N . SER A 1 91 ? -13.180 -5.136 13.729 1.00 95.69 91 SER A N 1
ATOM 682 C CA . SER A 1 91 ? -14.402 -4.505 14.217 1.00 95.69 91 SER A CA 1
ATOM 683 C C . SER A 1 91 ? -15.052 -5.345 15.328 1.00 95.69 91 SER A C 1
ATOM 685 O O . SER A 1 91 ? -14.855 -6.565 15.369 1.00 95.69 91 SER A O 1
ATOM 687 N N . PRO A 1 92 ? -15.879 -4.745 16.207 1.00 95.62 92 PRO A N 1
ATOM 688 C CA . PRO A 1 92 ? -16.554 -5.473 17.287 1.00 95.62 92 PRO A CA 1
ATOM 689 C C . PRO A 1 92 ? -17.457 -6.622 16.810 1.00 95.62 92 PRO A C 1
ATOM 691 O O . PRO A 1 92 ? -17.646 -7.600 17.527 1.00 95.62 92 PRO A O 1
ATOM 694 N N . ASP A 1 93 ? -18.003 -6.522 15.596 1.00 95.44 93 ASP A N 1
ATOM 695 C CA . ASP A 1 93 ? -18.826 -7.559 14.961 1.00 95.44 93 ASP A CA 1
ATOM 696 C C . ASP A 1 93 ? -18.018 -8.557 14.108 1.00 95.44 93 ASP A C 1
ATOM 698 O O . ASP A 1 93 ? -18.597 -9.443 13.477 1.00 95.44 93 ASP A O 1
ATOM 702 N N . ALA A 1 94 ? -16.690 -8.404 14.066 1.00 93.25 94 ALA A N 1
ATOM 703 C CA . ALA A 1 94 ? -15.743 -9.215 13.307 1.00 93.25 94 ALA A CA 1
ATOM 704 C C . ALA A 1 94 ? -16.030 -9.322 11.795 1.00 93.25 94 ALA A C 1
ATOM 706 O O . ALA A 1 94 ? -15.538 -10.251 11.146 1.00 93.25 94 ALA A O 1
ATOM 707 N N . LYS A 1 95 ? -16.803 -8.393 11.212 1.00 94.56 95 LYS A N 1
ATOM 708 C CA . LYS A 1 95 ? -17.062 -8.346 9.761 1.00 94.56 95 LYS A CA 1
ATOM 709 C C . LYS A 1 95 ? -15.993 -7.579 8.999 1.00 94.56 95 LYS A C 1
ATOM 711 O O . LYS A 1 95 ? -15.642 -7.979 7.888 1.00 94.56 95 LYS A O 1
ATOM 716 N N . HIS A 1 96 ? -15.444 -6.538 9.611 1.00 95.75 96 HIS A N 1
ATOM 717 C CA . HIS A 1 96 ? -14.439 -5.668 9.019 1.00 95.75 96 HIS A CA 1
ATOM 718 C C . HIS A 1 96 ? -13.174 -5.647 9.873 1.00 95.75 96 HIS A C 1
ATOM 720 O O . HIS A 1 96 ? -13.158 -6.064 11.031 1.00 95.75 96 HIS A O 1
ATOM 726 N N . LYS A 1 97 ? -12.091 -5.150 9.293 1.00 95.56 97 LYS A N 1
ATOM 727 C CA . LYS A 1 97 ? -10.865 -4.832 10.012 1.00 95.56 97 LYS A CA 1
ATOM 728 C C . LYS A 1 97 ? -10.206 -3.613 9.393 1.00 95.56 97 LYS A C 1
ATOM 730 O O . LYS A 1 97 ? -10.212 -3.444 8.174 1.00 95.56 97 LYS A O 1
ATOM 735 N N . ILE A 1 98 ? -9.627 -2.778 10.246 1.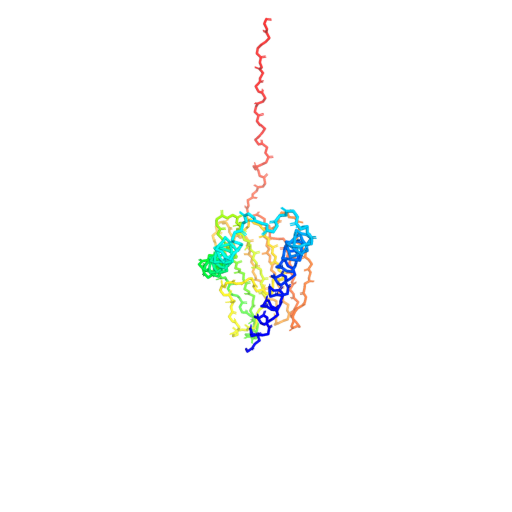00 95.06 98 ILE A N 1
ATOM 736 C CA . ILE A 1 98 ? -8.694 -1.745 9.811 1.00 95.06 98 ILE A CA 1
ATOM 737 C C . ILE A 1 98 ? -7.312 -2.368 9.764 1.00 95.06 98 ILE A C 1
ATOM 739 O O . ILE A 1 98 ? -6.888 -3.024 10.716 1.00 95.06 98 ILE A O 1
ATOM 743 N N . VAL A 1 99 ? -6.622 -2.150 8.652 1.00 94.50 99 VAL A N 1
ATOM 744 C CA . VAL A 1 99 ? -5.246 -2.585 8.458 1.00 94.50 99 VAL A CA 1
ATOM 745 C C . VAL A 1 99 ? -4.378 -1.360 8.230 1.00 94.50 99 VAL A C 1
ATOM 747 O O . VAL A 1 99 ? -4.591 -0.609 7.278 1.00 94.50 99 VAL A O 1
ATOM 750 N N . VAL A 1 100 ? -3.408 -1.168 9.119 1.00 93.50 100 VAL A N 1
ATOM 751 C CA . VAL A 1 100 ? -2.358 -0.153 9.006 1.00 93.50 100 VAL A CA 1
ATOM 752 C C . VAL A 1 100 ? -1.078 -0.869 8.607 1.00 93.50 100 VAL A C 1
ATOM 754 O O . VAL A 1 100 ? -0.689 -1.827 9.272 1.00 93.50 100 VAL A O 1
ATOM 757 N N . TYR A 1 101 ? -0.448 -0.455 7.515 1.00 92.06 101 TYR A N 1
ATOM 758 C CA . TYR A 1 101 ? 0.719 -1.142 6.968 1.00 92.06 101 TYR A CA 1
ATOM 759 C C . TYR A 1 101 ? 1.676 -0.172 6.285 1.00 92.06 101 TYR A C 1
ATOM 761 O O . TYR A 1 101 ? 1.301 0.936 5.898 1.00 92.06 101 TYR A O 1
ATOM 769 N N . ASN A 1 102 ? 2.923 -0.604 6.150 1.00 89.88 102 ASN A N 1
ATOM 770 C CA . ASN A 1 102 ? 3.919 0.050 5.325 1.00 89.88 102 ASN A CA 1
ATOM 771 C C . ASN A 1 102 ? 3.858 -0.528 3.912 1.00 89.88 102 ASN A C 1
ATOM 773 O O . ASN A 1 102 ? 3.796 -1.747 3.755 1.00 89.88 102 ASN A O 1
ATOM 777 N N . PHE A 1 103 ? 3.919 0.326 2.899 1.00 88.12 103 PHE A N 1
ATOM 778 C CA . PHE A 1 103 ? 4.172 -0.106 1.529 1.00 88.12 103 PHE A CA 1
ATOM 779 C C . PHE A 1 103 ? 5.519 0.449 1.072 1.00 88.12 103 PHE A C 1
ATOM 781 O O . PHE A 1 103 ? 5.709 1.666 1.061 1.00 88.12 103 PHE A O 1
ATOM 788 N N . ASP A 1 104 ? 6.440 -0.448 0.723 1.00 84.81 104 ASP A N 1
ATOM 789 C CA . ASP A 1 104 ? 7.801 -0.125 0.293 1.00 84.81 104 ASP A CA 1
ATOM 790 C C . ASP A 1 104 ? 8.106 -0.840 -1.029 1.00 84.81 104 ASP A C 1
ATOM 792 O O . ASP A 1 104 ? 7.904 -2.046 -1.144 1.00 84.81 104 ASP A O 1
ATOM 796 N N . CYS A 1 105 ? 8.558 -0.083 -2.030 1.00 77.25 105 CYS A N 1
ATOM 797 C CA . CYS A 1 105 ? 8.941 -0.574 -3.358 1.00 77.25 105 CYS A CA 1
ATOM 798 C C . CYS A 1 105 ? 10.457 -0.586 -3.610 1.00 77.25 105 CYS A C 1
ATOM 800 O O . CYS A 1 105 ? 10.901 -0.869 -4.726 1.00 77.25 105 CYS A O 1
ATOM 802 N N . GLY A 1 106 ? 11.258 -0.326 -2.574 1.00 69.94 106 GLY A N 1
ATOM 803 C CA . GLY A 1 106 ? 12.710 -0.405 -2.607 1.00 69.94 106 GLY A CA 1
ATOM 804 C C . GLY A 1 106 ? 13.408 0.741 -3.352 1.00 69.94 106 GLY A C 1
ATOM 805 O O . GLY A 1 106 ? 12.777 1.604 -3.958 1.00 69.94 106 GLY A O 1
ATOM 806 N N . ALA A 1 107 ? 14.748 0.709 -3.256 1.00 59.19 107 ALA A N 1
ATOM 807 C CA . ALA A 1 107 ? 15.854 1.497 -3.848 1.00 59.19 107 ALA A CA 1
ATOM 808 C C . ALA A 1 107 ? 15.685 3.002 -4.171 1.00 59.19 107 ALA A C 1
ATOM 810 O O . ALA A 1 107 ? 16.633 3.756 -3.966 1.00 59.19 107 ALA A O 1
ATOM 811 N N . THR A 1 108 ? 14.548 3.457 -4.690 1.00 57.22 108 THR A N 1
ATOM 812 C CA . THR A 1 108 ? 14.295 4.860 -5.066 1.00 57.22 108 THR A CA 1
ATOM 813 C C . THR A 1 108 ? 12.935 5.397 -4.619 1.00 57.22 108 THR A C 1
ATOM 815 O O . THR A 1 108 ? 12.688 6.589 -4.776 1.00 57.22 108 THR A O 1
ATOM 818 N N . THR A 1 109 ? 12.043 4.552 -4.100 1.00 59.19 109 THR A N 1
ATOM 819 C CA . THR A 1 109 ? 10.750 4.967 -3.534 1.00 59.19 109 THR A CA 1
ATOM 820 C C . THR A 1 109 ? 10.794 4.865 -2.023 1.00 59.19 109 THR A C 1
ATOM 822 O O . THR A 1 109 ? 11.251 3.850 -1.504 1.00 59.19 109 THR A O 1
ATOM 825 N N . ASP A 1 110 ? 10.321 5.892 -1.321 1.00 65.94 110 ASP A N 1
ATOM 826 C CA . ASP A 1 110 ? 10.242 5.827 0.131 1.00 65.94 110 ASP A CA 1
ATOM 827 C C . ASP A 1 110 ? 9.024 5.047 0.625 1.00 65.94 110 ASP A C 1
ATOM 829 O O . ASP A 1 110 ? 8.004 4.900 -0.051 1.00 65.94 110 ASP A O 1
ATOM 833 N N . PHE A 1 111 ? 9.144 4.608 1.871 1.00 79.88 111 PHE A N 1
ATOM 834 C CA . PHE A 1 111 ? 8.096 3.999 2.665 1.00 79.88 111 PHE A CA 1
ATOM 835 C C . PHE A 1 111 ? 6.908 4.945 2.865 1.00 79.88 111 PHE A C 1
ATOM 837 O O . PHE A 1 111 ? 7.058 6.151 3.092 1.00 79.88 111 PHE A O 1
ATOM 844 N N . SER A 1 112 ? 5.708 4.377 2.802 1.00 85.06 112 SER A N 1
ATOM 845 C CA . SER A 1 112 ? 4.461 5.090 3.057 1.00 85.06 112 SER A CA 1
ATOM 846 C C . SER A 1 112 ? 3.612 4.332 4.070 1.00 85.06 112 SER A C 1
ATOM 848 O O . SER A 1 112 ? 3.391 3.128 3.930 1.00 85.06 112 SER A O 1
ATOM 850 N N . LEU A 1 113 ? 3.073 5.056 5.051 1.00 89.31 113 LEU A N 1
ATOM 851 C CA . LEU A 1 113 ? 2.063 4.540 5.968 1.00 89.31 113 LEU A CA 1
ATOM 852 C C . LEU A 1 113 ? 0.722 4.570 5.252 1.00 89.31 113 LEU A C 1
ATOM 854 O O . LEU A 1 113 ? 0.240 5.641 4.880 1.00 89.31 113 LEU A O 1
ATOM 858 N N . LEU A 1 114 ? 0.111 3.404 5.073 1.00 91.56 114 LEU A N 1
ATOM 859 C CA . LEU A 1 114 ? -1.209 3.263 4.481 1.00 91.56 114 LEU A CA 1
ATOM 860 C C . LEU A 1 114 ? -2.193 2.718 5.514 1.00 91.56 114 LEU A C 1
ATOM 862 O O . LEU A 1 114 ? -1.856 1.878 6.348 1.00 91.56 114 LEU A O 1
ATOM 866 N N . VAL A 1 115 ? -3.438 3.178 5.419 1.00 92.50 115 VAL A N 1
ATOM 867 C CA . VAL A 1 115 ? -4.568 2.642 6.183 1.00 92.50 115 VAL A CA 1
ATOM 868 C C . VAL A 1 115 ? -5.636 2.191 5.208 1.00 92.50 115 VAL A C 1
ATOM 870 O O . VAL A 1 115 ? -6.048 2.963 4.343 1.00 92.50 115 VAL A O 1
ATOM 873 N N . SER A 1 116 ? -6.095 0.953 5.345 1.00 93.31 116 SER A N 1
ATOM 874 C CA . SER A 1 116 ? -7.169 0.382 4.528 1.00 93.31 116 SER A CA 1
ATOM 875 C C . SER A 1 116 ? -8.237 -0.263 5.404 1.00 93.31 116 SER A C 1
ATOM 877 O O . SER A 1 116 ? -7.932 -0.836 6.452 1.00 93.31 116 SER A O 1
ATOM 879 N N . LEU A 1 117 ? -9.487 -0.193 4.951 1.00 93.94 117 LEU A N 1
ATOM 880 C CA . LEU A 1 117 ? -10.589 -0.986 5.487 1.00 93.94 117 LEU A CA 1
ATOM 881 C C . LEU A 1 117 ? -10.735 -2.244 4.633 1.00 93.94 117 LEU A C 1
ATOM 883 O O . LEU A 1 117 ? -10.873 -2.152 3.413 1.00 93.94 117 LEU A O 1
ATOM 887 N N . LEU A 1 118 ? -10.706 -3.407 5.276 1.00 93.50 118 LEU A N 1
ATOM 888 C CA . LEU A 1 118 ? -10.845 -4.702 4.619 1.00 93.50 118 LEU A CA 1
ATOM 889 C C . LEU A 1 118 ? -11.953 -5.519 5.279 1.00 93.50 118 LEU A C 1
ATOM 891 O O . LEU A 1 118 ? -12.237 -5.374 6.472 1.00 93.50 118 LEU A O 1
ATOM 895 N N . GLY A 1 119 ? -12.532 -6.450 4.522 1.00 93.19 119 GLY A N 1
ATOM 896 C CA . GLY A 1 119 ? -13.331 -7.516 5.116 1.00 93.19 119 GLY A CA 1
ATOM 897 C C . GLY A 1 119 ? -12.477 -8.377 6.054 1.00 93.19 119 GLY A C 1
ATOM 898 O O . GLY A 1 119 ? -11.287 -8.587 5.825 1.00 93.19 119 GLY A O 1
ATOM 899 N N . SER A 1 120 ? -13.080 -8.936 7.099 1.00 91.62 120 SER A N 1
ATOM 900 C CA . SER A 1 120 ? -12.382 -9.725 8.130 1.00 91.62 120 SER A CA 1
ATOM 901 C C . SER A 1 120 ? -11.520 -10.868 7.566 1.00 91.62 120 SER A C 1
ATOM 903 O O . SER A 1 120 ? -10.389 -11.085 8.003 1.00 91.62 120 SER A O 1
ATOM 905 N N . LYS A 1 121 ? -12.007 -11.549 6.518 1.00 91.06 121 LYS A N 1
ATOM 906 C CA . LYS A 1 121 ? -11.290 -12.640 5.827 1.00 91.06 121 LYS A CA 1
ATOM 907 C C . LYS A 1 121 ? -10.454 -12.186 4.629 1.00 91.06 121 LYS A C 1
ATOM 909 O O . LYS A 1 121 ? -9.772 -13.008 4.021 1.00 91.06 121 LYS A O 1
ATOM 914 N N . GLN A 1 122 ? -10.528 -10.912 4.258 1.00 90.50 122 GLN A N 1
ATOM 915 C CA . GLN A 1 122 ? -9.777 -10.382 3.132 1.00 90.50 122 GLN A CA 1
ATOM 916 C C . GLN A 1 122 ? -8.309 -10.225 3.537 1.00 90.50 122 GLN A C 1
ATOM 918 O O . GLN A 1 122 ? -7.987 -9.711 4.612 1.00 90.50 122 GLN A O 1
ATOM 923 N N . GLN A 1 123 ? -7.416 -10.715 2.682 1.00 87.94 123 GLN A N 1
ATOM 924 C CA . GLN A 1 123 ? -5.977 -10.589 2.876 1.00 87.94 123 GLN A CA 1
ATOM 925 C C . GLN A 1 123 ? -5.468 -9.329 2.186 1.00 87.94 123 GLN A C 1
ATOM 927 O O . GLN A 1 123 ? -5.966 -8.947 1.124 1.00 87.94 123 GLN A O 1
ATOM 932 N N . LEU A 1 124 ? -4.461 -8.704 2.789 1.00 86.56 124 LEU A N 1
ATOM 933 C CA . LEU A 1 124 ? -3.762 -7.594 2.169 1.00 86.56 124 LEU A CA 1
ATOM 934 C C . LEU A 1 124 ? -2.926 -8.121 0.981 1.00 86.56 124 LEU A C 1
ATOM 936 O O . LEU A 1 124 ? -2.202 -9.110 1.145 1.00 86.56 124 LEU A O 1
ATOM 940 N N . PRO A 1 125 ? -3.026 -7.519 -0.218 1.00 82.75 125 PRO A N 1
ATOM 941 C CA . PRO A 1 125 ? -2.192 -7.900 -1.351 1.00 82.75 125 PRO A CA 1
ATOM 942 C C . PRO A 1 125 ? -0.719 -7.614 -1.041 1.00 82.75 125 PRO A C 1
ATOM 944 O O . PRO A 1 125 ? -0.374 -6.512 -0.640 1.00 82.75 125 PRO A O 1
ATOM 947 N N . LYS A 1 126 ? 0.160 -8.596 -1.264 1.00 78.38 126 LYS A N 1
ATOM 948 C CA . LYS A 1 126 ? 1.585 -8.478 -0.904 1.00 78.38 126 LYS A CA 1
ATOM 949 C C . LYS A 1 126 ? 2.361 -7.475 -1.760 1.00 78.38 126 LYS A C 1
ATOM 951 O O . LYS A 1 126 ? 3.237 -6.796 -1.246 1.00 78.38 126 LYS A O 1
ATOM 956 N N . ASN A 1 127 ? 2.027 -7.385 -3.050 1.00 75.25 127 ASN A N 1
ATOM 957 C CA . ASN A 1 127 ? 2.846 -6.683 -4.049 1.00 75.25 127 ASN A CA 1
ATOM 958 C C . ASN A 1 127 ? 2.135 -5.459 -4.650 1.00 75.25 127 ASN A C 1
ATOM 960 O O . ASN A 1 127 ? 2.516 -4.971 -5.712 1.00 75.25 127 ASN A O 1
ATOM 964 N N . LYS A 1 128 ? 1.041 -5.004 -4.031 1.00 76.81 128 LYS A N 1
ATOM 965 C CA . LYS A 1 128 ? 0.265 -3.839 -4.473 1.00 76.81 128 LYS A CA 1
ATOM 966 C C . LYS A 1 128 ? -0.282 -3.112 -3.251 1.00 76.81 128 LYS A C 1
ATOM 968 O O . LYS A 1 128 ? -0.635 -3.754 -2.268 1.00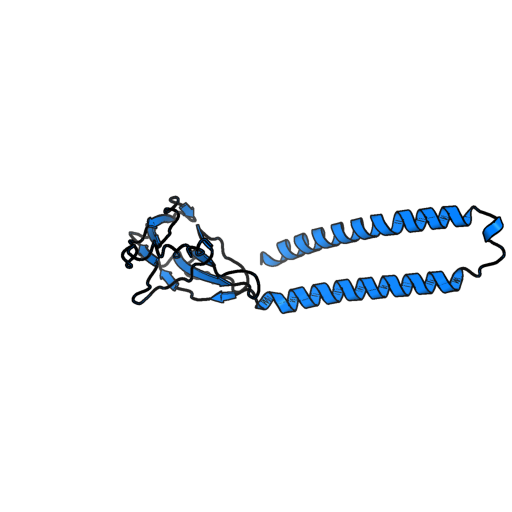 76.81 128 LYS A O 1
ATOM 973 N N . ALA A 1 129 ? -0.416 -1.793 -3.333 1.00 75.31 129 ALA A N 1
ATOM 974 C CA . ALA A 1 129 ? -1.185 -1.054 -2.344 1.00 75.31 129 ALA A CA 1
ATOM 975 C C . ALA A 1 129 ? -2.663 -1.477 -2.429 1.00 75.31 129 ALA A C 1
ATOM 977 O O . ALA A 1 129 ? -3.241 -1.515 -3.517 1.00 75.31 129 ALA A O 1
ATOM 978 N N . ALA A 1 130 ? -3.270 -1.813 -1.289 1.00 79.38 130 ALA A N 1
ATOM 979 C CA . ALA A 1 130 ? -4.717 -1.970 -1.201 1.00 79.38 130 ALA A CA 1
ATOM 980 C C . ALA A 1 130 ? -5.424 -0.614 -1.379 1.00 79.38 130 ALA A C 1
ATOM 982 O O . ALA A 1 130 ? -4.776 0.433 -1.434 1.00 79.38 130 ALA A O 1
ATOM 983 N N . ASN A 1 131 ? -6.757 -0.638 -1.465 1.00 83.06 131 ASN A N 1
ATOM 984 C CA . ASN A 1 131 ? -7.568 0.574 -1.544 1.00 83.06 131 ASN A CA 1
ATOM 985 C C . ASN A 1 131 ? -7.417 1.396 -0.251 1.00 83.06 131 ASN A C 1
ATOM 987 O O . ASN A 1 131 ? -8.086 1.131 0.750 1.00 83.06 131 ASN A O 1
ATOM 991 N N . SER A 1 132 ? -6.483 2.348 -0.261 1.00 86.56 132 SER A N 1
ATOM 992 C CA . SER A 1 132 ? -6.095 3.087 0.929 1.00 86.56 132 SER A CA 1
ATOM 993 C C . SER A 1 132 ? -7.048 4.245 1.200 1.00 86.56 132 SER A C 1
ATOM 995 O O . SER A 1 132 ? -7.298 5.130 0.381 1.00 86.56 132 SER A O 1
ATOM 997 N N . LEU A 1 133 ? -7.576 4.256 2.418 1.00 89.12 133 LEU A N 1
ATOM 998 C CA . LEU A 1 133 ? -8.348 5.370 2.949 1.00 89.12 133 LEU A CA 1
ATOM 999 C C . LEU A 1 133 ? -7.429 6.513 3.374 1.00 89.12 133 LEU A C 1
ATOM 1001 O O . LEU A 1 133 ? -7.821 7.675 3.299 1.00 89.12 133 LEU A O 1
ATOM 1005 N N . TYR A 1 134 ? -6.198 6.201 3.761 1.00 89.50 134 TYR A N 1
ATOM 1006 C CA . TYR A 1 134 ? -5.191 7.186 4.120 1.00 89.50 134 TYR A CA 1
ATOM 1007 C C . TYR A 1 134 ? -3.814 6.732 3.653 1.00 89.50 134 TYR A C 1
ATOM 1009 O O . TYR A 1 134 ? -3.513 5.537 3.670 1.00 89.50 134 TYR A O 1
ATOM 1017 N N . SER A 1 135 ? -2.991 7.697 3.251 1.00 88.25 135 SER A N 1
ATOM 1018 C CA . SER A 1 135 ? -1.598 7.490 2.874 1.00 88.25 135 SER A CA 1
ATOM 1019 C C . SER A 1 135 ? -0.759 8.673 3.337 1.00 88.25 135 SER A C 1
ATOM 1021 O O . SER A 1 135 ? -1.091 9.813 3.008 1.00 88.25 135 SER A O 1
ATOM 1023 N N . HIS A 1 136 ? 0.340 8.404 4.034 1.00 86.81 136 HIS A N 1
ATOM 1024 C CA . HIS A 1 136 ? 1.338 9.411 4.376 1.00 86.81 136 HIS A CA 1
ATOM 1025 C C . HIS A 1 136 ? 2.715 8.957 3.908 1.00 86.81 136 HIS A C 1
ATOM 1027 O O . HIS A 1 136 ? 3.187 7.880 4.277 1.00 86.81 136 HIS A O 1
ATOM 1033 N N . TYR A 1 137 ? 3.351 9.793 3.092 1.00 83.81 137 TYR A N 1
ATOM 1034 C CA . TYR A 1 137 ? 4.691 9.541 2.572 1.00 83.81 137 TYR A CA 1
ATOM 1035 C C . TYR A 1 137 ? 5.735 9.727 3.685 1.00 83.81 137 TYR A C 1
ATOM 1037 O O . TYR A 1 137 ? 5.520 10.525 4.597 1.00 83.81 137 TYR A O 1
ATOM 1045 N N . HIS A 1 138 ? 6.852 8.998 3.644 1.00 83.00 138 HIS A N 1
ATOM 1046 C CA . HIS A 1 138 ? 7.940 9.087 4.637 1.00 83.00 138 HIS A CA 1
ATOM 1047 C C . HIS A 1 138 ? 7.552 8.773 6.086 1.00 83.00 138 HIS A C 1
ATOM 1049 O O . HIS A 1 138 ? 8.198 9.248 7.023 1.00 83.00 138 HIS A O 1
ATOM 1055 N N . GLN A 1 139 ? 6.526 7.953 6.308 1.00 83.38 139 GLN A N 1
ATOM 1056 C CA . GLN A 1 139 ? 6.131 7.546 7.655 1.00 83.38 139 GLN A CA 1
ATOM 1057 C C . GLN A 1 139 ? 6.073 6.026 7.766 1.00 83.38 139 GLN A C 1
ATOM 1059 O O . GLN A 1 139 ? 5.395 5.369 6.984 1.00 83.38 139 GLN A O 1
ATOM 1064 N N . LEU A 1 140 ? 6.788 5.465 8.745 1.00 85.31 140 LEU A N 1
ATOM 1065 C CA . LEU A 1 140 ? 6.702 4.046 9.086 1.00 85.31 140 LEU A CA 1
ATOM 1066 C C . LEU A 1 140 ? 5.627 3.866 10.171 1.00 85.31 140 LEU A C 1
ATOM 1068 O O . LEU A 1 140 ? 5.643 4.628 11.140 1.00 85.31 140 LEU A O 1
ATOM 1072 N N . PRO A 1 141 ? 4.699 2.902 10.065 1.00 86.50 141 PRO A N 1
ATOM 1073 C CA . PRO A 1 141 ? 3.732 2.641 11.123 1.00 86.50 141 PRO A CA 1
ATOM 1074 C C . PRO A 1 141 ? 4.410 2.021 12.348 1.00 86.50 141 PRO A C 1
ATOM 1076 O O . PRO A 1 141 ? 4.990 0.938 12.286 1.00 86.50 141 PRO A O 1
ATOM 1079 N N . GLU A 1 142 ? 4.280 2.688 13.490 1.00 87.50 142 GLU A N 1
ATOM 1080 C CA . GLU A 1 142 ? 4.762 2.217 14.784 1.00 87.50 142 GLU A CA 1
ATOM 1081 C C . GLU A 1 142 ? 3.572 2.055 15.739 1.00 87.50 142 GLU A C 1
ATOM 1083 O O . GLU A 1 142 ? 3.001 3.030 16.225 1.00 87.50 142 GLU A O 1
ATOM 1088 N N . ALA A 1 143 ? 3.173 0.804 15.995 1.00 85.50 143 ALA A N 1
ATOM 1089 C CA . ALA A 1 143 ? 2.010 0.488 16.832 1.00 85.50 143 ALA A CA 1
ATOM 1090 C C . ALA A 1 143 ? 2.310 0.558 18.341 1.00 85.50 143 ALA A C 1
ATOM 1092 O O . ALA A 1 143 ? 1.407 0.756 19.154 1.00 85.50 143 ALA A O 1
ATOM 1093 N N . ASN A 1 144 ? 3.578 0.369 18.719 1.00 85.06 144 ASN A N 1
ATOM 1094 C CA . ASN A 1 144 ? 4.014 0.154 20.097 1.00 85.06 144 ASN A CA 1
ATOM 1095 C C . ASN A 1 144 ? 5.258 0.989 20.431 1.00 85.06 144 ASN A C 1
ATOM 1097 O O . ASN A 1 144 ? 6.056 1.317 19.558 1.00 85.06 144 ASN A O 1
ATOM 1101 N N . GLY A 1 145 ? 5.462 1.262 21.721 1.00 82.88 145 GLY A N 1
ATOM 1102 C CA . GLY A 1 145 ? 6.659 1.933 22.230 1.00 82.88 145 GLY A CA 1
ATOM 1103 C C . GLY A 1 145 ? 6.585 3.463 22.225 1.00 82.88 145 GLY A C 1
ATOM 1104 O O . GLY A 1 145 ? 5.537 4.063 22.005 1.00 82.88 145 GLY A O 1
ATOM 1105 N N . ILE A 1 146 ? 7.729 4.099 22.502 1.00 78.31 146 ILE A N 1
ATOM 1106 C CA . ILE A 1 146 ? 7.860 5.562 22.688 1.00 78.31 146 ILE A CA 1
ATOM 1107 C C . ILE A 1 146 ? 7.560 6.334 21.393 1.00 78.31 146 ILE A C 1
ATOM 1109 O O . ILE A 1 146 ? 7.173 7.499 21.423 1.00 78.31 146 ILE A O 1
ATOM 1113 N N . ARG A 1 147 ? 7.734 5.671 20.252 1.00 81.25 147 ARG A N 1
ATOM 1114 C CA . ARG A 1 147 ? 7.557 6.221 18.909 1.00 81.25 147 ARG A CA 1
ATOM 1115 C C . ARG A 1 147 ? 6.208 5.848 18.284 1.00 81.25 147 ARG A C 1
ATOM 1117 O O . ARG A 1 147 ? 6.019 6.079 17.094 1.00 81.25 147 ARG A O 1
ATOM 1124 N N . LYS A 1 148 ? 5.262 5.321 19.081 1.00 86.88 148 LYS A N 1
ATOM 1125 C CA . LYS A 1 148 ? 3.898 5.031 18.621 1.00 86.88 148 LYS A CA 1
ATOM 1126 C C . LYS A 1 148 ? 3.318 6.256 17.917 1.00 86.88 148 LYS A C 1
ATOM 1128 O O . LYS A 1 148 ? 3.210 7.327 18.518 1.00 86.88 148 LYS A O 1
ATOM 1133 N N . ASN A 1 149 ? 2.949 6.085 16.654 1.00 87.75 149 ASN A N 1
ATOM 1134 C CA . ASN A 1 149 ? 2.534 7.186 15.786 1.00 87.75 149 ASN A CA 1
ATOM 1135 C C . ASN A 1 149 ? 1.147 6.990 15.165 1.00 87.75 149 ASN A C 1
ATOM 1137 O O . ASN A 1 149 ? 0.705 7.841 14.392 1.00 87.75 149 ASN A O 1
ATOM 1141 N N . PHE A 1 150 ? 0.446 5.919 15.534 1.00 91.06 150 PHE A N 1
ATOM 1142 C CA . PHE A 1 150 ? -0.961 5.744 15.217 1.00 91.06 150 PHE A CA 1
ATOM 1143 C C . PHE A 1 150 ? -1.712 4.994 16.322 1.00 91.06 150 PHE A C 1
ATOM 1145 O O . PHE A 1 150 ? -1.127 4.279 17.137 1.00 91.06 150 PHE A O 1
ATOM 1152 N N . GLU A 1 151 ? -3.032 5.135 16.332 1.00 92.81 151 GLU A N 1
ATOM 1153 C CA . GLU A 1 151 ? -3.946 4.334 17.136 1.00 92.81 151 GLU A CA 1
ATOM 1154 C C . GLU A 1 151 ? -5.266 4.136 16.395 1.00 92.81 151 GLU A C 1
ATOM 1156 O O . GLU A 1 151 ? -5.772 5.051 15.753 1.00 92.81 151 GLU A O 1
ATOM 1161 N N . VAL A 1 152 ? -5.838 2.941 16.508 1.00 94.69 152 VAL A N 1
ATOM 1162 C CA . VAL A 1 152 ? -7.140 2.614 15.928 1.00 94.69 152 VAL A CA 1
ATOM 1163 C C . VAL A 1 152 ? -8.101 2.308 17.065 1.00 94.69 152 VAL A C 1
ATOM 1165 O O . VAL A 1 152 ? -7.819 1.443 17.895 1.00 94.69 152 VAL A O 1
ATOM 1168 N N . GLN A 1 153 ? -9.235 3.001 17.096 1.00 95.75 153 GLN A N 1
ATOM 1169 C CA . GLN A 1 153 ? -10.301 2.768 18.063 1.00 95.75 153 GLN A CA 1
ATOM 1170 C C . GLN A 1 153 ? -11.629 2.582 17.335 1.00 95.75 153 GLN A C 1
ATOM 1172 O O . GLN A 1 153 ? -12.133 3.497 16.686 1.00 95.75 153 GLN A O 1
ATOM 1177 N N . TRP A 1 154 ? -12.207 1.391 17.457 1.00 96.31 154 TRP A N 1
ATOM 1178 C CA . TRP A 1 154 ? -13.583 1.149 17.037 1.00 96.31 154 TRP A CA 1
ATOM 1179 C C . TRP A 1 154 ? -14.538 1.685 18.103 1.00 96.31 154 TRP A C 1
ATOM 1181 O O . TRP A 1 154 ? -14.414 1.328 19.274 1.00 96.31 154 TRP A O 1
ATOM 1191 N N . HIS A 1 155 ? -15.489 2.526 17.699 1.00 96.12 155 HIS A N 1
ATOM 1192 C CA . HIS A 1 155 ? -16.568 2.988 18.576 1.00 96.12 155 HIS A CA 1
ATOM 1193 C C . HIS A 1 155 ? -17.765 2.033 18.516 1.00 96.12 155 HIS A C 1
ATOM 1195 O O . HIS A 1 155 ? -18.358 1.712 19.543 1.00 96.12 155 HIS A O 1
ATOM 1201 N N . ASP A 1 156 ? -18.074 1.540 17.316 1.00 95.19 156 ASP A N 1
ATOM 1202 C CA . ASP A 1 156 ? -19.089 0.523 17.042 1.00 95.19 156 ASP A CA 1
ATOM 1203 C C . ASP A 1 156 ? -18.725 -0.246 15.753 1.00 95.19 156 ASP A C 1
ATOM 1205 O O . ASP A 1 156 ? -17.615 -0.111 15.248 1.00 95.19 156 ASP A O 1
ATOM 1209 N N . SER A 1 157 ? -19.610 -1.089 15.211 1.00 94.56 157 SER A N 1
ATOM 1210 C CA . SER A 1 157 ? -19.338 -1.868 13.985 1.00 94.56 157 SER A CA 1
ATOM 1211 C C . SER A 1 157 ? -19.279 -1.039 12.692 1.00 94.56 157 SER A C 1
ATOM 1213 O O . SER A 1 157 ? -18.879 -1.554 11.651 1.00 94.56 157 SER A O 1
ATOM 1215 N N . SER A 1 158 ? -19.714 0.218 12.745 1.00 94.50 158 SER A N 1
ATOM 1216 C CA . SER A 1 158 ? -19.831 1.155 11.623 1.00 94.50 158 SER A CA 1
ATOM 1217 C C . SER A 1 158 ? -19.017 2.437 11.801 1.00 94.50 158 SER A C 1
ATOM 1219 O O . SER A 1 158 ? -18.868 3.165 10.832 1.00 94.50 158 SER A O 1
ATOM 1221 N N . HIS A 1 159 ? -18.456 2.715 12.978 1.00 94.81 159 HIS A N 1
ATOM 1222 C CA . HIS A 1 159 ? -17.651 3.907 13.238 1.00 94.81 159 HIS A CA 1
ATOM 1223 C C . HIS A 1 159 ? -16.300 3.535 13.834 1.00 94.81 159 HIS A C 1
ATOM 1225 O O . HIS A 1 159 ? -16.206 2.899 14.890 1.00 94.81 159 HIS A O 1
ATOM 1231 N N . VAL A 1 160 ? -15.242 3.994 13.176 1.00 96.00 160 VAL A N 1
ATOM 1232 C CA . VAL A 1 160 ? -13.864 3.818 13.626 1.00 96.00 160 VAL A CA 1
ATOM 1233 C C . VAL A 1 160 ? -13.105 5.126 13.522 1.00 96.00 160 VAL A C 1
ATOM 1235 O O . VAL A 1 160 ? -13.210 5.856 12.538 1.00 96.00 160 VAL A O 1
ATOM 1238 N N . THR A 1 161 ? -12.314 5.395 14.550 1.00 94.75 161 THR A N 1
ATOM 1239 C CA . THR A 1 161 ? -11.417 6.539 14.599 1.00 94.75 161 THR A CA 1
ATOM 1240 C C . THR A 1 161 ? -9.988 6.041 14.490 1.00 94.75 161 THR A C 1
ATOM 1242 O O . THR A 1 161 ? -9.535 5.205 15.276 1.00 94.75 161 THR A O 1
ATOM 1245 N N . VAL A 1 162 ? -9.273 6.558 13.499 1.00 93.12 162 VAL A N 1
ATOM 1246 C CA . VAL A 1 162 ? -7.858 6.294 13.276 1.00 93.12 162 VAL A CA 1
ATOM 1247 C C . VAL A 1 162 ? -7.103 7.573 13.593 1.00 93.12 162 VAL A C 1
ATOM 1249 O O . VAL A 1 162 ? -7.179 8.565 12.870 1.00 93.12 162 VAL A O 1
ATOM 1252 N N . ARG A 1 163 ? -6.373 7.564 14.701 1.00 91.81 163 ARG A N 1
ATOM 1253 C CA . ARG A 1 163 ? -5.535 8.686 15.098 1.00 91.81 163 ARG A CA 1
ATOM 1254 C C . ARG A 1 163 ? -4.139 8.491 14.539 1.00 91.81 163 ARG A C 1
ATOM 1256 O O . ARG A 1 163 ? -3.555 7.434 14.752 1.00 91.81 163 ARG A O 1
ATOM 1263 N N . ILE A 1 164 ? -3.598 9.487 13.848 1.00 89.06 164 ILE A N 1
ATOM 1264 C CA . ILE A 1 164 ? -2.279 9.403 13.204 1.00 89.06 164 ILE A CA 1
ATOM 1265 C C . ILE A 1 164 ? -1.486 10.657 13.545 1.00 89.06 164 ILE A C 1
ATOM 1267 O O . ILE A 1 164 ? -2.017 11.767 13.512 1.00 89.06 164 ILE A O 1
ATOM 1271 N N . ALA A 1 165 ? -0.211 10.500 13.894 1.00 85.69 165 ALA A N 1
ATOM 1272 C CA . ALA A 1 165 ? 0.693 11.627 14.063 1.00 85.69 165 ALA A CA 1
ATOM 1273 C C . ALA A 1 165 ? 1.038 12.165 12.669 1.00 85.69 165 ALA A C 1
ATOM 1275 O O . ALA A 1 165 ? 1.944 11.651 12.020 1.00 85.69 165 ALA A O 1
ATOM 1276 N N . SER A 1 166 ? 0.268 13.143 12.190 1.00 75.19 166 SER A N 1
ATOM 1277 C CA . SER A 1 166 ? 0.464 13.788 10.891 1.00 75.19 166 SER A CA 1
ATOM 1278 C C . SER A 1 166 ? 0.796 15.266 11.077 1.00 75.19 166 SER A C 1
ATOM 1280 O O . SER A 1 166 ? 0.177 15.954 11.893 1.00 75.19 166 SER A O 1
ATOM 1282 N N . TYR A 1 167 ? 1.781 15.755 10.320 1.00 63.06 167 TYR A N 1
ATOM 1283 C CA . TYR A 1 167 ? 2.219 17.155 10.359 1.00 63.06 167 TYR A CA 1
ATOM 1284 C C . TYR A 1 167 ? 1.353 18.082 9.493 1.00 63.06 167 TYR A C 1
ATOM 1286 O O . TYR A 1 167 ? 1.321 19.284 9.752 1.00 63.06 167 TYR A O 1
ATOM 1294 N N . ASP A 1 168 ? 0.594 17.527 8.544 1.00 65.00 168 ASP A N 1
ATOM 1295 C CA . ASP A 1 168 ? -0.151 18.295 7.534 1.00 65.00 168 ASP A CA 1
ATOM 1296 C C . ASP A 1 168 ? -1.646 18.476 7.862 1.00 65.00 168 ASP A C 1
ATOM 1298 O O . ASP A 1 168 ? -2.406 19.035 7.072 1.00 65.00 168 ASP A O 1
ATOM 1302 N N . GLY A 1 169 ? -2.068 18.066 9.064 1.00 59.44 169 GLY A N 1
ATOM 1303 C CA . GLY A 1 169 ? -3.464 18.112 9.499 1.00 59.44 169 GLY A CA 1
ATOM 1304 C C . GLY A 1 169 ? -4.264 16.902 9.012 1.00 59.44 169 GLY A C 1
ATOM 1305 O O . GLY A 1 169 ? -4.234 16.535 7.839 1.00 59.44 169 GLY A O 1
ATOM 1306 N N . ALA A 1 170 ? -4.992 16.256 9.923 1.00 57.62 170 ALA A N 1
ATOM 1307 C CA . ALA A 1 170 ? -5.867 15.144 9.574 1.00 57.62 170 ALA A CA 1
ATOM 1308 C C . ALA A 1 170 ? -6.965 15.597 8.589 1.00 57.62 170 ALA A C 1
ATOM 1310 O O . ALA A 1 170 ? -7.654 16.593 8.813 1.00 57.62 170 ALA A O 1
ATOM 1311 N N . THR A 1 171 ? -7.120 14.858 7.491 1.00 66.12 171 THR A N 1
ATOM 1312 C CA . THR A 1 171 ? -8.136 15.069 6.444 1.00 66.12 171 THR A CA 1
ATOM 1313 C C . THR A 1 171 ? -9.098 13.866 6.379 1.00 66.12 171 THR A C 1
ATOM 1315 O O . THR A 1 171 ? -8.867 12.861 7.043 1.00 66.12 171 THR A O 1
ATOM 1318 N N . PRO A 1 172 ? -10.187 13.955 5.593 1.00 73.44 172 PRO A N 1
ATOM 1319 C CA . PRO A 1 172 ? -11.586 13.909 6.032 1.00 73.44 172 PRO A CA 1
ATOM 1320 C C . PRO A 1 172 ? -12.111 12.531 6.486 1.00 73.44 172 PRO A C 1
ATOM 1322 O O . PRO A 1 172 ? -11.524 11.487 6.220 1.00 73.44 172 PRO A O 1
ATOM 1325 N N . ILE A 1 173 ? -13.309 12.546 7.079 1.00 75.19 173 ILE A N 1
ATOM 1326 C CA . ILE A 1 173 ? -14.153 11.361 7.283 1.00 75.19 173 ILE A CA 1
ATOM 1327 C C . ILE A 1 173 ? -14.383 10.671 5.930 1.00 75.19 173 ILE A C 1
ATOM 1329 O O . ILE A 1 173 ? -14.883 11.294 4.990 1.00 75.19 173 ILE A O 1
ATOM 1333 N N . LYS A 1 174 ? -14.039 9.386 5.826 1.00 85.94 174 LYS A N 1
ATOM 1334 C CA . LYS A 1 174 ? -14.305 8.559 4.641 1.00 85.94 174 LYS A CA 1
ATOM 1335 C C . LYS A 1 174 ? -15.307 7.471 4.983 1.00 85.94 174 LYS A C 1
ATOM 1337 O O . LYS A 1 174 ? -15.267 6.929 6.079 1.00 85.94 174 LYS A O 1
ATOM 1342 N N . SER A 1 175 ? -16.192 7.135 4.050 1.00 86.69 175 SER A N 1
ATOM 1343 C CA . SER A 1 175 ? -17.091 5.992 4.204 1.00 86.69 175 SER A CA 1
ATOM 1344 C C . SER A 1 175 ? -16.812 4.951 3.131 1.00 86.69 175 SER A C 1
ATOM 1346 O O . SER A 1 175 ? -16.712 5.290 1.952 1.00 86.69 175 SER A O 1
ATOM 1348 N N . GLN A 1 176 ? -16.669 3.697 3.547 1.00 88.94 176 GLN A N 1
ATOM 1349 C CA . GLN A 1 176 ? -16.481 2.547 2.672 1.00 88.94 176 GLN A CA 1
ATOM 1350 C C . GLN A 1 176 ? -17.250 1.364 3.264 1.00 88.94 176 GLN A C 1
ATOM 1352 O O . GLN A 1 176 ? -17.192 1.137 4.469 1.00 88.94 176 GLN A O 1
ATOM 1357 N N . ASP A 1 177 ? -18.001 0.639 2.433 1.00 88.81 177 ASP A N 1
ATOM 1358 C CA . ASP A 1 177 ? -18.771 -0.551 2.837 1.00 88.81 177 ASP A CA 1
ATOM 1359 C C . ASP A 1 177 ? -19.720 -0.319 4.034 1.00 88.81 177 ASP A C 1
ATOM 1361 O O . ASP A 1 177 ? -19.983 -1.209 4.838 1.00 88.81 177 ASP A O 1
ATOM 1365 N N . GLY A 1 178 ? -20.247 0.906 4.164 1.00 89.12 178 GLY A N 1
ATOM 1366 C CA . GLY A 1 178 ? -21.123 1.301 5.274 1.00 89.12 178 GLY A CA 1
ATOM 1367 C C . GLY A 1 178 ? -20.398 1.580 6.596 1.00 89.12 178 GLY A C 1
ATOM 1368 O O . GLY A 1 178 ? -21.056 1.869 7.592 1.00 89.12 178 GLY A O 1
ATOM 1369 N N . VAL A 1 179 ? -19.064 1.533 6.611 1.00 93.06 179 VAL A N 1
ATOM 1370 C CA . VAL A 1 179 ? -18.224 1.936 7.744 1.00 93.06 179 VAL A CA 1
ATOM 1371 C C . VAL A 1 179 ? -17.719 3.356 7.516 1.00 93.06 179 VAL A C 1
ATOM 1373 O O . VAL A 1 179 ? -17.223 3.693 6.443 1.00 93.06 179 VAL A O 1
ATOM 1376 N N . VAL A 1 180 ? -17.846 4.196 8.532 1.00 94.25 180 VAL A N 1
ATOM 1377 C CA . VAL A 1 180 ? -17.334 5.559 8.618 1.00 94.25 180 VAL A CA 1
ATOM 1378 C C . VAL A 1 180 ? -15.987 5.531 9.339 1.00 94.25 180 VAL A C 1
ATOM 1380 O O . VAL A 1 180 ? -15.883 5.100 10.488 1.00 94.25 180 VAL A O 1
ATOM 1383 N N . VAL A 1 181 ? -14.952 6.001 8.652 1.00 93.94 181 VAL A N 1
ATOM 1384 C CA . VAL A 1 181 ? -13.570 6.073 9.123 1.00 93.94 181 VAL A CA 1
ATOM 1385 C C . VAL A 1 181 ? -13.197 7.538 9.307 1.00 93.94 181 VAL A C 1
ATOM 1387 O O . VAL A 1 181 ? -13.081 8.289 8.336 1.00 93.94 181 VAL A O 1
ATOM 1390 N N . SER A 1 182 ? -13.015 7.940 10.560 1.00 92.56 182 SER A N 1
ATOM 1391 C CA . SER A 1 182 ? -12.601 9.287 10.946 1.00 92.56 182 SER A CA 1
ATOM 1392 C C . SER A 1 182 ? -11.099 9.315 11.192 1.00 92.56 182 SER A C 1
ATOM 1394 O O . SER A 1 182 ? -10.584 8.492 11.946 1.00 92.56 182 SER A O 1
ATOM 1396 N N . PHE A 1 183 ? -10.398 10.273 10.589 1.00 90.88 183 PHE A N 1
ATOM 1397 C CA . PHE A 1 183 ? -8.982 10.498 10.862 1.00 90.88 183 PHE A CA 1
ATOM 1398 C C . PHE A 1 183 ? -8.815 11.689 11.799 1.00 90.88 183 PHE A C 1
ATOM 1400 O O . PHE A 1 183 ? -9.326 12.776 11.536 1.00 90.88 183 PHE A O 1
ATOM 1407 N N . GLU A 1 184 ? -8.086 11.481 12.889 1.00 90.31 184 GLU A N 1
ATOM 1408 C CA . GLU A 1 184 ? -7.771 12.519 13.871 1.00 90.31 184 GLU A CA 1
ATOM 1409 C C . GLU A 1 184 ? -6.255 12.670 14.007 1.00 90.31 184 GLU A C 1
ATOM 1411 O O . GLU A 1 184 ? -5.493 11.715 13.831 1.00 90.31 184 GLU A O 1
ATOM 1416 N N . ASN A 1 185 ? -5.801 13.866 14.376 1.00 88.06 185 ASN A N 1
ATOM 1417 C CA . ASN A 1 185 ? -4.397 14.069 14.708 1.00 88.06 185 ASN A CA 1
ATOM 1418 C C . ASN A 1 185 ? -4.078 13.412 16.054 1.00 88.06 185 ASN A C 1
ATOM 1420 O O . ASN A 1 185 ? -4.662 13.751 17.084 1.00 88.06 185 ASN A O 1
ATOM 1424 N N . TRP A 1 186 ? -3.105 12.503 16.053 1.00 81.38 186 TRP A N 1
ATOM 1425 C CA . TRP A 1 186 ? -2.516 11.988 17.281 1.00 81.38 186 TRP A CA 1
ATOM 1426 C C . TRP A 1 186 ? -1.657 13.085 17.919 1.00 81.38 186 TRP A C 1
ATOM 1428 O O . TRP A 1 186 ? -0.812 13.665 17.228 1.00 81.38 186 TRP A O 1
ATOM 1438 N N . PRO A 1 187 ? -1.825 13.385 19.218 1.00 71.44 187 PRO A N 1
ATOM 1439 C CA . PRO A 1 187 ? -0.927 14.303 19.899 1.00 71.44 187 PRO A CA 1
ATOM 1440 C C . PRO A 1 187 ? 0.486 13.715 19.852 1.00 71.44 187 PRO A C 1
ATOM 1442 O O . PRO A 1 187 ? 0.733 12.640 20.396 1.00 71.44 187 PRO A O 1
ATOM 1445 N N . SER A 1 188 ? 1.412 14.393 19.165 1.00 58.91 188 SER A N 1
ATOM 1446 C CA . SER A 1 188 ? 2.810 13.958 19.117 1.00 58.91 188 SER A CA 1
ATOM 1447 C C . SER A 1 188 ? 3.332 13.805 20.553 1.00 58.91 188 SER A C 1
ATOM 1449 O O . SER A 1 188 ? 3.295 14.781 21.306 1.00 58.91 188 SER A O 1
ATOM 1451 N N . PRO A 1 189 ? 3.837 12.622 20.956 1.00 53.66 189 PRO A N 1
ATOM 1452 C CA . PRO A 1 189 ? 4.434 12.443 22.278 1.00 53.66 189 PRO A CA 1
ATOM 1453 C C . PRO A 1 189 ? 5.751 13.218 22.432 1.00 53.66 189 PRO A C 1
ATOM 1455 O O . PRO A 1 189 ? 6.271 13.332 23.539 1.00 53.66 189 PRO A O 1
ATOM 1458 N N . ILE A 1 190 ? 6.298 13.760 21.337 1.00 54.19 190 ILE A N 1
ATOM 1459 C CA . ILE A 1 190 ? 7.526 14.549 21.344 1.00 54.19 190 ILE A CA 1
ATOM 1460 C C . ILE A 1 190 ? 7.143 16.031 21.459 1.00 54.19 190 ILE A C 1
ATOM 1462 O O . ILE A 1 190 ? 6.560 16.573 20.512 1.00 54.19 190 ILE A O 1
ATOM 1466 N N . PRO A 1 191 ? 7.491 16.714 22.569 1.00 48.06 191 PRO A N 1
ATOM 1467 C CA . PRO A 1 191 ? 7.398 18.163 22.649 1.00 48.06 191 PRO A CA 1
ATOM 1468 C C . PRO A 1 191 ? 8.187 18.761 21.488 1.00 48.06 191 PRO A C 1
ATOM 1470 O O . PRO A 1 191 ? 9.323 18.362 21.237 1.00 48.06 191 PRO A O 1
ATOM 1473 N N . THR A 1 192 ? 7.612 19.738 20.801 1.00 52.00 192 THR A N 1
ATOM 1474 C CA . THR A 1 192 ? 8.148 20.448 19.627 1.00 52.00 192 THR A CA 1
ATOM 1475 C C . THR A 1 192 ? 9.418 21.279 19.918 1.00 52.00 192 THR A C 1
ATOM 1477 O O . THR A 1 192 ? 9.650 22.321 19.311 1.00 52.00 192 THR A O 1
ATOM 1480 N N . ALA A 1 193 ? 10.263 20.853 20.859 1.00 46.88 193 ALA A N 1
ATOM 1481 C CA . ALA A 1 193 ? 11.418 21.577 21.374 1.00 46.88 193 ALA A CA 1
ATOM 1482 C C . ALA A 1 193 ? 12.683 21.469 20.500 1.00 46.88 193 ALA A C 1
ATOM 1484 O O . ALA A 1 193 ? 13.715 22.025 20.863 1.00 46.88 193 ALA A O 1
ATOM 1485 N N . VAL A 1 194 ? 12.635 20.810 19.337 1.00 52.09 194 VAL A N 1
ATOM 1486 C CA . VAL A 1 194 ? 13.784 20.733 18.414 1.00 52.09 194 VAL A CA 1
ATOM 1487 C C . VAL A 1 194 ? 13.406 21.267 17.034 1.00 52.09 194 VAL A C 1
ATOM 1489 O O . VAL A 1 194 ? 13.465 20.580 16.024 1.00 52.09 194 VAL A O 1
ATOM 1492 N N . SER A 1 195 ? 13.017 22.537 16.979 1.00 48.47 195 SER A N 1
ATOM 1493 C CA . SER A 1 195 ? 13.013 23.309 15.735 1.00 48.47 195 SER A CA 1
ATOM 1494 C C . SER A 1 195 ? 13.560 24.703 16.011 1.00 48.47 195 SER A C 1
ATOM 1496 O O . SER A 1 195 ? 12.801 25.653 16.198 1.00 48.47 195 SER A O 1
ATOM 1498 N N . LYS A 1 196 ? 14.894 24.787 16.086 1.00 46.50 196 LYS A N 1
ATOM 1499 C CA . LYS A 1 196 ? 15.751 25.911 15.655 1.00 46.50 196 LYS A CA 1
ATOM 1500 C C . LYS A 1 196 ? 17.203 25.616 16.054 1.00 46.50 196 LYS A C 1
ATOM 1502 O O . LYS A 1 196 ? 17.767 26.260 16.930 1.00 46.50 196 LYS A O 1
ATOM 1507 N N . SER A 1 197 ? 17.843 24.661 15.376 1.00 45.19 197 SER A N 1
ATOM 1508 C CA . SER A 1 197 ? 19.302 24.730 15.236 1.00 45.19 197 SER A CA 1
ATOM 1509 C C . SER A 1 197 ? 19.585 25.736 14.123 1.00 45.19 197 SER A C 1
ATOM 1511 O O . SER A 1 197 ? 19.671 25.400 12.942 1.00 45.19 197 SER A O 1
ATOM 1513 N N . SER A 1 198 ? 19.604 27.018 14.489 1.00 48.69 198 SER A N 1
ATOM 1514 C CA . SER A 1 198 ? 20.145 28.063 13.634 1.00 48.69 198 SER A CA 1
ATOM 1515 C C . SER A 1 198 ? 21.623 27.759 13.415 1.00 48.69 198 SER A C 1
ATOM 1517 O O . SER A 1 198 ? 22.433 27.899 14.330 1.00 48.69 198 SER A O 1
ATOM 1519 N N . LYS A 1 199 ? 21.968 27.332 12.200 1.00 48.16 199 LYS A N 1
ATOM 1520 C CA . LYS A 1 199 ? 23.345 27.270 11.702 1.00 48.16 199 LYS A CA 1
ATOM 1521 C C . LYS A 1 199 ? 24.062 28.582 12.087 1.00 48.16 199 LYS A C 1
ATOM 1523 O O . LYS A 1 199 ? 23.576 29.642 11.681 1.00 48.16 199 LYS A O 1
ATOM 1528 N N . PRO A 1 200 ? 25.173 28.564 12.845 1.00 45.72 200 PRO A N 1
ATOM 1529 C CA . PRO A 1 200 ? 25.937 29.778 13.077 1.00 45.72 200 PRO A CA 1
ATOM 1530 C C . PRO A 1 200 ? 26.468 30.274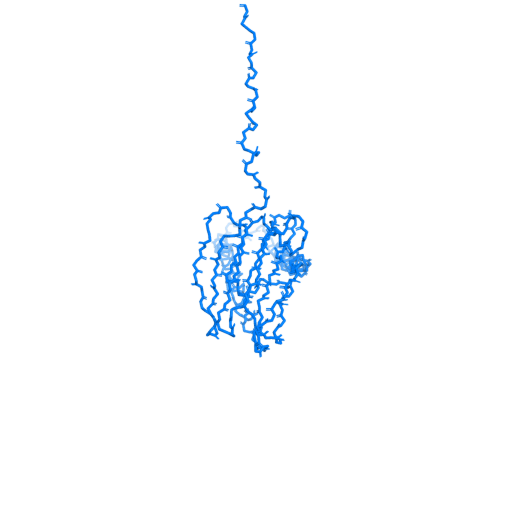 11.732 1.00 45.72 200 PRO A C 1
ATOM 1532 O O . PRO A 1 200 ? 27.181 29.570 11.016 1.00 45.72 200 PRO A O 1
ATOM 1535 N N . LYS A 1 201 ? 26.059 31.487 11.361 1.00 52.84 201 LYS A N 1
ATOM 1536 C CA . LYS A 1 201 ? 26.574 32.208 10.202 1.00 52.84 201 LYS A CA 1
ATOM 1537 C C . LYS A 1 201 ? 28.039 32.525 10.504 1.00 52.84 201 LYS A C 1
ATOM 1539 O O . LYS A 1 201 ? 28.315 33.348 11.371 1.00 52.84 201 LYS A O 1
ATOM 1544 N N . ALA A 1 202 ? 28.961 31.834 9.838 1.00 61.12 202 ALA A N 1
ATOM 1545 C CA . ALA A 1 202 ? 30.386 32.118 9.937 1.00 61.12 202 ALA A CA 1
ATOM 1546 C C . ALA A 1 202 ? 30.631 33.586 9.547 1.00 61.12 202 ALA A C 1
ATOM 1548 O O . ALA A 1 202 ? 30.386 33.983 8.407 1.00 61.12 202 ALA A O 1
ATOM 1549 N N . GLN A 1 203 ? 31.060 34.402 10.509 1.00 60.34 203 GLN A N 1
ATOM 1550 C CA . GLN A 1 203 ? 31.599 35.731 10.248 1.00 60.34 203 GLN A CA 1
ATOM 1551 C C . GLN A 1 203 ? 33.013 35.561 9.697 1.00 60.34 203 GLN A C 1
ATOM 1553 O O . GLN A 1 203 ? 33.920 35.123 10.399 1.00 60.34 203 GLN A O 1
ATOM 1558 N N . THR A 1 204 ? 33.195 35.899 8.426 1.00 63.22 204 THR A N 1
ATOM 1559 C CA . THR A 1 204 ? 34.512 36.146 7.838 1.00 63.22 204 THR A CA 1
ATOM 1560 C C . THR A 1 204 ? 35.169 37.348 8.526 1.00 63.22 204 THR A C 1
ATOM 1562 O O . THR A 1 204 ? 34.516 38.393 8.631 1.00 63.22 204 THR A O 1
ATOM 1565 N N . PRO A 1 205 ? 36.435 37.248 8.968 1.00 58.41 205 PRO A N 1
ATOM 1566 C CA . PRO A 1 205 ? 37.180 38.397 9.465 1.00 58.41 205 PRO A CA 1
ATOM 1567 C C . PRO A 1 205 ? 37.434 39.384 8.319 1.00 58.41 205 PRO A C 1
ATOM 1569 O O . PRO A 1 205 ? 37.774 38.992 7.202 1.00 58.41 205 PRO A O 1
ATOM 1572 N N . LYS A 1 206 ? 37.208 40.670 8.595 1.00 59.62 206 LYS A N 1
ATOM 1573 C CA . LYS A 1 206 ? 37.500 41.778 7.681 1.00 59.62 206 LYS A CA 1
ATOM 1574 C C . LYS A 1 206 ? 39.006 42.110 7.777 1.00 59.62 206 LYS A C 1
ATOM 1576 O O . LYS A 1 206 ? 39.522 42.023 8.892 1.00 59.62 206 LYS A O 1
ATOM 1581 N N . PRO A 1 207 ? 39.682 42.419 6.654 1.00 68.00 207 PRO A N 1
ATOM 1582 C CA . PRO A 1 207 ? 41.113 42.735 6.617 1.00 68.00 207 PRO A CA 1
ATOM 1583 C C . PRO A 1 207 ? 41.473 44.017 7.369 1.00 68.00 207 PRO A C 1
ATOM 1585 O O . PRO A 1 207 ? 40.595 44.909 7.471 1.00 68.00 207 PRO A O 1
#

pLDDT: mean 77.69, std 14.33, range [43.84, 96.31]

Sequence (207 aa):
MEDWQDMFSAVGYSLGTALAITAAICTPIYAIMLLILRLPALRASYTWKSPLLGMYWAAGTLSVLVFAGGMFLNYALSPLCGTDHVTEVASPDAKHKIVVYNFDCGATTDFSLLVSLLGSKQQLPKNKAANSLYSHYHQLPEANGIRKNFEVQWHDSSHVTVRIASYDGATPIKSQDGVVVSFENWPSPIPTAVSKSSKPKAQTPKP

Radius of gyration: 29.11 Å; chains: 1; bounding box: 62×57×85 Å

InterPro domains:
  IPR035406 Protein of unknown function DUF5412 [PF17428] (73-161)

Organism: NCBI:txid474950